Protein AF-A0A941E4P8-F1 (afdb_monomer)

InterPro domains:
  IPR005561 ANTAR domain [PF03861] (241-285)
  IPR005561 ANTAR domain [SM01012] (221-285)
  IPR029016 GAF-like domain superfamily [G3DSA:3.30.450.40] (84-218)
  IPR036388 Winged helix-like DNA-binding domain superfamily [G3DSA:1.10.10.10] (238-289)

Sequence (294 aa):
MPDDSSQALLRQALGRASLERARARRAAGIGERHERQADVGSAAQRTLHLRMAGTHRKVAARHDAAAAMHSAFAARLVAMLGDSAPLSPTALFMTAVAGVAKARGAALTLFGTAFEELLCAVSDERTKAVQDLEFVCGEGPTLTSAVEGRMVAATDAELDTDWPAFGSAATGLGVHRLVAVPVVLPGSASGTLTVLDPPVVGGATDLPGLRELADALFHLVLPDVRREMGDWSQLVDAGRRSLVNQATGVIAEQLGCGLEDASALLRARAYASGESLDELAGAVVGRRTRFERP

Foldseek 3Di:
DQDPVLVVLLVVLLVLLVVLQVQLVVLQVQLVVLCVQLVVDDPVSVVVSPVSSVVSNLRNLLSNLLSQLSVLLSVQSVVCSPPDDDDPSLLSSQLSLLVSLVFPWKKKWKAALVRHTLDIGINDVLRVVLVLQCLLLVHDQQSVCQVVVAKDKDALVRLCVVRVSRSVVNVVSVFGMKIWHKDDAPPRMIMIMITTGGDQDPNHRPPVSVNSNSPSVCVVCRVVCVVCVVPSVPSCVVVQVVLLQLLLVLQCVQEVHDSVVSSNVLSVVCSVVVHRSRVSSVCSNVVVDHDHDD

Radius of gyration: 21.43 Å; Cα contacts (8 Å, |Δi|>4): 465; chains: 1; bounding box: 50×50×68 Å

Solvent-accessible surface area (backbone atoms only — not comparable to full-atom values): 14874 Å² total; per-residue (Å²): 128,78,53,70,67,60,55,50,51,36,53,50,26,48,50,51,16,53,51,24,44,54,52,12,54,53,29,37,57,52,12,54,52,24,45,58,49,26,76,76,42,56,75,70,51,20,56,53,22,48,52,50,16,53,52,23,44,54,53,12,51,24,23,43,40,41,15,48,33,25,43,42,24,28,55,48,50,61,59,44,69,78,51,89,75,89,68,53,72,64,29,48,41,25,37,12,45,10,56,73,62,58,23,81,22,18,33,45,36,33,25,41,81,85,66,47,74,65,46,76,46,32,29,46,71,68,43,38,53,48,54,52,42,26,59,46,58,71,38,36,53,49,58,52,7,45,75,70,65,38,72,32,75,37,43,44,71,50,29,38,70,78,25,54,78,27,18,58,56,37,40,72,74,70,43,54,31,43,37,12,34,44,33,86,46,88,88,64,33,34,23,22,36,32,35,32,42,54,53,67,62,97,87,40,61,62,60,69,59,54,47,41,41,36,58,14,52,45,67,67,45,45,62,56,47,63,68,25,75,80,47,61,69,68,77,40,68,61,68,56,51,58,38,42,53,49,19,17,53,53,39,12,65,64,61,73,50,53,59,68,58,22,40,49,51,54,26,52,49,23,62,76,68,72,48,58,58,59,62,51,16,47,29,36,66,68,65,76,44,86,68,76,80,132

pLDDT: mean 85.73, std 13.86, range [35.78, 98.38]

Secondary structure (DSSP, 8-state):
---HHHHHHHHHHHHHHHHHHHHHHHHHHHHHHHHHHHHHS-HHHHHHHHHHHHHHHHHHHHHHHHHHHHHHHHHHHHHHTT------HHHHHHHHHHHHTT-SEEEEEEE-TT--EEEEEESSHHHHHHHHHHHHHT-SHHHHHHHHTS-EEEEHHHHHHHSHHHHHHHHHTT--EEEEEEEE-TTS-EEEEEEES--EETTEE-HHHHHHHHHHHHHHHHHHHHHHTT-TTTGGGSTTHHHHHHHHHHHHHHHT--HHHHHHHHHHHHHHHT--HHHHHHHHHTTSS-----

Mean predicted aligned error: 7.64 Å

Structure (mmCIF, N/CA/C/O backbone):
data_AF-A0A941E4P8-F1
#
_entry.id   AF-A0A941E4P8-F1
#
loop_
_atom_site.group_PDB
_atom_site.id
_atom_site.type_symbol
_atom_site.label_atom_id
_atom_site.label_alt_id
_atom_site.label_comp_id
_atom_site.label_asym_id
_atom_site.label_entity_id
_atom_site.label_seq_id
_atom_site.pdbx_PDB_ins_code
_atom_site.Cartn_x
_atom_site.Cartn_y
_atom_site.Cartn_z
_atom_site.occupancy
_atom_site.B_iso_or_equiv
_atom_site.auth_seq_id
_atom_site.auth_comp_id
_atom_site.auth_asym_id
_atom_site.auth_atom_id
_atom_site.pdbx_PDB_model_num
ATOM 1 N N . MET A 1 1 ? -12.673 31.274 -6.180 1.00 42.09 1 MET A N 1
ATOM 2 C CA . MET A 1 1 ? -11.355 31.270 -6.850 1.00 42.09 1 MET A CA 1
ATOM 3 C C . MET A 1 1 ? -10.565 30.107 -6.286 1.00 42.09 1 MET A C 1
ATOM 5 O O . MET A 1 1 ? -10.642 29.935 -5.076 1.00 42.09 1 MET A O 1
ATOM 9 N N . PRO A 1 2 ? -9.887 29.293 -7.109 1.00 52.72 2 PRO A N 1
ATOM 10 C CA . PRO A 1 2 ? -9.087 28.195 -6.586 1.00 52.72 2 PRO A CA 1
ATOM 11 C C . PRO A 1 2 ? -7.962 28.756 -5.712 1.00 52.72 2 PRO A C 1
ATOM 13 O O . PRO A 1 2 ? -7.235 29.645 -6.159 1.00 52.72 2 PRO A O 1
ATOM 16 N N . ASP A 1 3 ? -7.882 28.260 -4.477 1.00 72.62 3 ASP A N 1
ATOM 17 C CA . ASP A 1 3 ? -6.919 28.662 -3.449 1.00 72.62 3 ASP A CA 1
ATOM 18 C C . ASP A 1 3 ? -5.471 28.591 -3.978 1.00 72.62 3 ASP A C 1
ATOM 20 O O . ASP A 1 3 ? -5.100 27.640 -4.676 1.00 72.62 3 ASP A O 1
ATOM 24 N N . ASP A 1 4 ? -4.655 29.604 -3.675 1.00 75.12 4 ASP A N 1
ATOM 25 C CA . ASP A 1 4 ? -3.280 29.761 -4.182 1.00 75.12 4 ASP A CA 1
ATOM 26 C C . ASP A 1 4 ? -2.395 28.565 -3.768 1.00 75.12 4 ASP A C 1
ATOM 28 O O . ASP A 1 4 ? -1.563 28.076 -4.540 1.00 75.12 4 ASP A O 1
ATOM 32 N N . SER A 1 5 ? -2.683 27.985 -2.595 1.00 73.62 5 SER A N 1
ATOM 33 C CA . SER A 1 5 ? -2.078 26.738 -2.107 1.00 73.62 5 SER A CA 1
ATOM 34 C C . SER A 1 5 ? -2.370 25.541 -3.024 1.00 73.62 5 SER A C 1
ATOM 36 O O . SER A 1 5 ? -1.464 24.794 -3.410 1.00 73.62 5 SER A O 1
ATOM 38 N N . SER A 1 6 ? -3.620 25.391 -3.473 1.00 75.56 6 SER A N 1
ATOM 39 C CA . SER A 1 6 ? -4.025 24.288 -4.357 1.00 75.56 6 SER A CA 1
ATOM 40 C C . SER A 1 6 ? -3.392 24.407 -5.749 1.00 75.56 6 SER A C 1
ATOM 42 O O . SER A 1 6 ? -2.973 23.409 -6.343 1.00 75.56 6 SER A O 1
ATOM 44 N N . GLN A 1 7 ? -3.246 25.632 -6.265 1.00 83.00 7 GLN A N 1
ATOM 45 C CA . GLN A 1 7 ? -2.545 25.881 -7.530 1.00 83.00 7 GLN A CA 1
ATOM 46 C C . GLN A 1 7 ? -1.032 25.633 -7.424 1.00 83.00 7 GLN A C 1
ATOM 48 O O . GLN A 1 7 ? -0.412 25.138 -8.372 1.00 83.00 7 GLN A O 1
ATOM 53 N N . ALA A 1 8 ? -0.413 25.968 -6.288 1.00 82.25 8 ALA A N 1
ATOM 54 C CA . ALA A 1 8 ? 0.992 25.665 -6.023 1.00 82.25 8 ALA A CA 1
ATOM 55 C C . ALA A 1 8 ? 1.241 24.148 -5.969 1.00 82.25 8 ALA A C 1
ATOM 57 O O . ALA A 1 8 ? 2.150 23.653 -6.642 1.00 82.25 8 ALA A O 1
ATOM 58 N N . LEU A 1 9 ? 0.387 23.404 -5.259 1.00 81.62 9 LEU A N 1
ATOM 59 C CA . LEU A 1 9 ? 0.466 21.946 -5.156 1.00 81.62 9 LEU A CA 1
ATOM 60 C C . LEU A 1 9 ? 0.293 21.258 -6.520 1.00 81.62 9 LEU A C 1
ATOM 62 O O . LEU A 1 9 ? 1.058 20.354 -6.863 1.00 81.62 9 LEU A O 1
ATOM 66 N N . LEU A 1 10 ? -0.645 21.731 -7.350 1.00 86.50 10 LEU A N 1
ATOM 67 C CA . LEU A 1 10 ? -0.823 21.238 -8.719 1.00 86.50 10 LEU A CA 1
ATOM 68 C C . LEU A 1 10 ? 0.433 21.455 -9.578 1.00 86.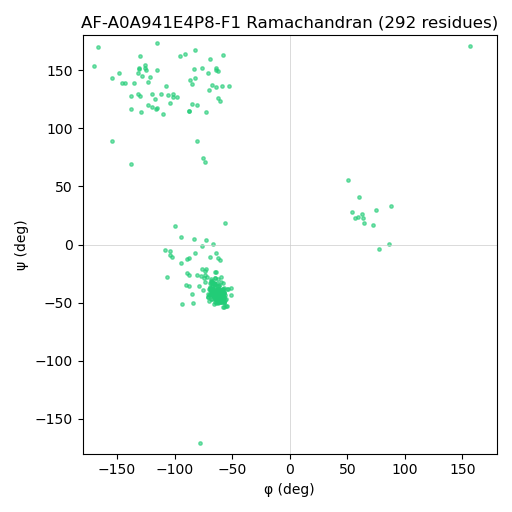50 10 LEU A C 1
ATOM 70 O O . LEU A 1 10 ? 0.902 20.526 -10.242 1.00 86.50 10 LEU A O 1
ATOM 74 N N . ARG A 1 11 ? 1.013 22.664 -9.550 1.00 89.06 11 ARG A N 1
ATOM 75 C CA . ARG A 1 11 ? 2.266 22.964 -10.266 1.00 89.06 11 ARG A CA 1
ATOM 76 C C . ARG A 1 11 ? 3.408 22.068 -9.794 1.00 89.06 11 ARG A C 1
ATOM 78 O O . ARG A 1 11 ? 4.159 21.554 -10.624 1.00 89.06 11 ARG A O 1
ATOM 85 N N . GLN A 1 12 ? 3.514 21.833 -8.486 1.00 85.69 12 GLN A N 1
ATOM 86 C CA . GLN A 1 12 ? 4.513 20.933 -7.916 1.00 85.69 12 GLN A CA 1
ATOM 87 C C . GLN A 1 12 ? 4.323 19.495 -8.419 1.00 85.69 12 GLN A C 1
ATOM 89 O O . GLN A 1 12 ? 5.290 18.880 -8.870 1.00 85.69 12 GLN A O 1
ATOM 94 N N . ALA A 1 13 ? 3.094 18.970 -8.401 1.00 85.31 13 ALA A N 1
ATOM 95 C CA . ALA A 1 13 ? 2.783 17.623 -8.879 1.00 85.31 13 ALA A CA 1
ATOM 96 C C . ALA A 1 13 ? 3.129 17.444 -10.370 1.00 85.31 13 ALA A C 1
ATOM 98 O O . ALA A 1 13 ? 3.808 16.484 -10.738 1.00 85.31 13 ALA A O 1
ATOM 99 N N . LEU A 1 14 ? 2.748 18.399 -11.226 1.00 91.06 14 LEU A N 1
ATOM 100 C CA . LEU A 1 14 ? 3.082 18.386 -12.658 1.00 91.06 14 LEU A CA 1
ATOM 101 C C . LEU A 1 14 ? 4.595 18.485 -12.912 1.00 91.06 14 LEU A C 1
ATOM 103 O O . LEU A 1 14 ? 5.131 17.800 -13.793 1.00 91.06 14 LEU A O 1
ATOM 107 N N . GLY A 1 15 ? 5.293 19.309 -12.126 1.00 88.31 15 GLY A N 1
ATOM 108 C CA . GLY A 1 15 ? 6.748 19.435 -12.167 1.00 88.31 15 GLY A CA 1
ATOM 109 C C . GLY A 1 15 ? 7.448 18.124 -11.809 1.00 88.31 15 GLY A C 1
ATOM 110 O O . GLY A 1 15 ? 8.291 17.653 -12.576 1.00 88.31 15 GLY A O 1
ATOM 111 N N . ARG A 1 16 ? 7.045 17.484 -10.699 1.00 89.88 16 ARG A N 1
ATOM 112 C CA . ARG A 1 16 ? 7.566 16.169 -10.288 1.00 89.88 16 ARG A CA 1
ATOM 113 C C . ARG A 1 16 ? 7.291 15.107 -11.354 1.00 89.88 16 ARG A C 1
ATOM 115 O O . ARG A 1 16 ? 8.217 14.417 -11.766 1.00 89.88 16 ARG A O 1
ATOM 122 N N . ALA A 1 17 ? 6.071 15.040 -11.892 1.00 91.44 17 ALA A N 1
ATOM 123 C CA . ALA A 1 17 ? 5.737 14.108 -12.971 1.00 91.44 17 ALA A CA 1
ATOM 124 C C . ALA A 1 17 ? 6.645 14.278 -14.202 1.00 91.44 17 ALA A C 1
ATOM 126 O O . ALA A 1 17 ? 7.116 13.302 -14.784 1.00 91.44 17 ALA A O 1
ATOM 127 N N . SER A 1 18 ? 6.906 15.521 -14.610 1.00 95.44 18 SER A N 1
ATOM 128 C CA . SER A 1 18 ? 7.753 15.823 -15.771 1.00 95.44 18 SER A CA 1
ATOM 129 C C . SER A 1 18 ? 9.220 15.460 -15.530 1.00 95.44 18 SER A C 1
ATOM 131 O O . SER A 1 18 ? 9.872 14.904 -16.420 1.00 95.44 18 SER A O 1
ATOM 133 N N . LEU A 1 19 ? 9.725 15.730 -14.323 1.00 93.25 19 LEU A N 1
ATOM 134 C CA . LEU A 1 19 ? 11.075 15.362 -13.903 1.00 93.25 19 LEU A CA 1
ATOM 135 C C . LEU A 1 19 ? 11.270 13.842 -13.911 1.00 93.25 19 LEU A C 1
ATOM 137 O O . LEU A 1 19 ? 12.242 13.353 -14.489 1.00 93.25 19 LEU A O 1
ATOM 141 N N . GLU A 1 20 ? 10.335 13.098 -13.326 1.00 93.38 20 GLU A N 1
ATOM 142 C CA . GLU A 1 20 ? 10.398 11.638 -13.261 1.00 93.38 20 GLU A CA 1
ATOM 143 C C . GLU A 1 20 ? 10.341 11.009 -14.663 1.00 93.38 20 GLU A C 1
ATOM 145 O O . GLU A 1 20 ? 11.192 10.186 -14.991 1.00 93.38 20 GLU A O 1
ATOM 150 N N . ARG A 1 21 ? 9.495 11.509 -15.579 1.00 96.69 21 ARG A N 1
ATOM 151 C CA . ARG A 1 21 ? 9.523 11.072 -16.995 1.00 96.69 21 ARG A CA 1
ATOM 152 C C . ARG A 1 21 ? 10.873 11.314 -17.668 1.00 96.69 21 ARG A C 1
ATOM 154 O O . ARG A 1 21 ? 11.326 10.519 -18.491 1.00 96.69 21 ARG A O 1
ATOM 161 N N . ALA A 1 22 ? 11.523 12.442 -17.378 1.00 97.31 22 ALA A N 1
ATOM 162 C CA . ALA A 1 22 ? 12.841 12.731 -17.934 1.00 97.31 22 ALA A CA 1
ATOM 163 C C . ALA A 1 22 ? 13.912 11.769 -17.389 1.00 97.31 22 ALA A C 1
ATOM 165 O O . ALA A 1 22 ? 14.776 11.325 -18.150 1.00 97.31 22 ALA A O 1
ATOM 166 N N . ARG A 1 23 ? 13.837 11.416 -16.099 1.00 95.69 23 ARG A N 1
ATOM 167 C CA . ARG A 1 23 ? 14.711 10.420 -15.461 1.00 95.69 23 ARG A CA 1
ATOM 168 C C . ARG A 1 23 ? 14.481 9.019 -16.029 1.00 95.69 23 ARG A C 1
ATOM 170 O O . ARG A 1 23 ? 15.460 8.364 -16.385 1.00 95.69 23 ARG A O 1
ATOM 177 N N . ALA A 1 24 ? 13.224 8.619 -16.221 1.00 95.94 24 ALA A N 1
ATOM 178 C CA . ALA A 1 24 ? 12.856 7.348 -16.837 1.00 95.94 24 ALA A CA 1
ATOM 179 C C . ALA A 1 24 ? 13.451 7.203 -18.242 1.00 95.94 24 ALA A C 1
ATOM 181 O O . ALA A 1 24 ? 14.220 6.278 -18.498 1.00 95.94 24 ALA A O 1
ATOM 182 N N . ARG A 1 25 ? 13.215 8.190 -19.121 1.00 98.12 25 ARG A N 1
ATOM 183 C CA . ARG A 1 25 ? 13.775 8.204 -20.487 1.00 98.12 25 ARG A CA 1
ATOM 184 C C . ARG A 1 25 ? 15.299 8.132 -20.502 1.00 98.12 25 ARG A C 1
ATOM 186 O O . ARG A 1 25 ? 15.879 7.430 -21.327 1.00 98.12 25 ARG A O 1
ATOM 193 N N . ARG A 1 26 ? 15.966 8.842 -19.586 1.00 97.81 26 ARG A N 1
ATOM 194 C CA . ARG A 1 26 ? 17.430 8.795 -19.466 1.00 97.81 26 ARG A CA 1
ATOM 195 C C . ARG A 1 26 ? 17.911 7.398 -19.073 1.00 97.81 26 ARG A C 1
ATOM 197 O O . ARG A 1 26 ? 18.856 6.905 -19.685 1.00 97.81 26 ARG A O 1
ATOM 204 N N . ALA A 1 27 ? 17.286 6.779 -18.072 1.00 96.69 27 ALA A N 1
ATOM 205 C CA . ALA A 1 27 ? 17.633 5.437 -17.614 1.00 96.69 27 ALA A CA 1
ATOM 206 C C . ALA A 1 27 ? 17.377 4.382 -18.699 1.00 96.69 27 ALA A C 1
ATOM 208 O O . ALA A 1 27 ? 18.276 3.592 -18.985 1.00 96.69 27 ALA A O 1
ATOM 209 N N . ALA A 1 28 ? 16.222 4.438 -19.369 1.00 97.06 28 ALA A N 1
ATOM 210 C CA . ALA A 1 28 ? 15.883 3.563 -20.489 1.00 97.06 28 ALA A CA 1
ATOM 211 C C . ALA A 1 28 ? 16.930 3.654 -21.608 1.00 97.06 28 ALA A C 1
ATOM 213 O O . ALA A 1 28 ? 17.496 2.639 -22.008 1.00 97.06 28 ALA A O 1
ATOM 214 N N . GLY A 1 29 ? 17.308 4.873 -22.009 1.00 97.94 29 GLY A N 1
ATOM 215 C CA . GLY A 1 29 ? 18.343 5.073 -23.022 1.00 97.94 29 GLY A CA 1
ATOM 216 C C . GLY A 1 29 ? 19.727 4.545 -22.618 1.00 97.94 29 GLY A C 1
ATOM 217 O O . GLY A 1 29 ? 20.504 4.157 -23.488 1.00 97.94 29 GLY A O 1
ATOM 218 N N . ILE A 1 30 ? 20.077 4.516 -21.322 1.00 97.56 30 ILE A N 1
ATOM 219 C CA . ILE A 1 30 ? 21.309 3.849 -20.855 1.00 97.56 30 ILE A CA 1
ATOM 220 C C . ILE A 1 30 ? 21.166 2.323 -20.966 1.00 97.56 30 ILE A C 1
ATOM 222 O O . ILE A 1 30 ? 22.094 1.663 -21.434 1.00 97.56 30 ILE A O 1
ATOM 226 N N . GLY A 1 31 ? 20.011 1.772 -20.580 1.00 96.62 31 GLY A N 1
ATOM 227 C CA . GLY A 1 31 ? 19.718 0.342 -20.696 1.00 96.62 31 GLY A CA 1
ATOM 228 C C . GLY A 1 31 ? 19.818 -0.161 -22.135 1.00 96.62 31 GLY A C 1
ATOM 229 O O . GLY A 1 31 ? 20.565 -1.100 -22.403 1.00 96.62 31 GLY A O 1
ATOM 230 N N . GLU A 1 32 ? 19.188 0.543 -23.075 1.00 97.25 32 GLU A N 1
ATOM 231 C CA . GLU A 1 32 ? 19.250 0.238 -24.510 1.00 97.25 32 GLU A CA 1
ATOM 232 C C . GLU A 1 32 ? 20.685 0.251 -25.056 1.00 97.25 32 GLU A C 1
ATOM 234 O O . GLU A 1 32 ? 21.054 -0.588 -25.876 1.00 97.25 32 GLU A O 1
ATOM 239 N N . ARG A 1 33 ? 21.533 1.184 -24.598 1.00 96.81 33 ARG A N 1
ATOM 240 C CA . ARG A 1 33 ? 22.951 1.204 -24.999 1.00 96.81 33 ARG A CA 1
ATOM 241 C C . ARG A 1 33 ? 23.695 -0.035 -24.515 1.00 96.81 33 ARG A C 1
ATOM 243 O O . ARG A 1 33 ? 24.520 -0.565 -25.254 1.00 96.81 33 ARG A O 1
ATOM 250 N N . HIS A 1 34 ? 23.412 -0.499 -23.301 1.00 97.31 34 HIS A N 1
ATOM 251 C CA . HIS A 1 34 ? 23.993 -1.741 -22.805 1.00 97.31 34 HIS A CA 1
ATOM 252 C C . HIS A 1 34 ? 23.483 -2.962 -23.573 1.00 97.31 34 HIS A C 1
ATOM 254 O O . HIS A 1 34 ? 24.286 -3.831 -23.883 1.00 97.31 34 HIS A O 1
ATOM 260 N N . GLU A 1 35 ? 22.211 -3.009 -23.961 1.00 95.31 35 GLU A N 1
ATOM 261 C CA . GLU A 1 35 ? 21.677 -4.091 -24.805 1.00 95.31 35 GLU A CA 1
ATOM 262 C C . GLU A 1 35 ? 22.405 -4.168 -26.146 1.00 95.31 35 GLU A C 1
ATOM 264 O O . GLU A 1 35 ? 22.951 -5.214 -26.483 1.00 95.31 35 GLU A O 1
ATOM 269 N N . ARG A 1 36 ? 22.554 -3.030 -26.836 1.00 95.50 36 ARG A N 1
ATOM 270 C CA . ARG A 1 36 ? 23.322 -2.963 -28.091 1.00 95.50 36 ARG A CA 1
ATOM 271 C C . ARG A 1 36 ? 24.774 -3.414 -27.912 1.00 95.50 36 ARG A C 1
ATOM 273 O O . ARG A 1 36 ? 25.323 -4.078 -28.783 1.00 95.50 36 ARG A O 1
ATOM 280 N N . GLN A 1 37 ? 25.405 -3.074 -26.786 1.00 93.56 37 GLN A N 1
ATOM 281 C CA . GLN A 1 37 ? 26.777 -3.496 -26.494 1.00 93.56 37 GLN A CA 1
ATOM 282 C C . GLN A 1 37 ? 26.872 -4.996 -26.155 1.00 93.56 37 GLN A C 1
ATOM 284 O O . GLN A 1 37 ? 27.904 -5.622 -26.402 1.00 93.56 37 GLN A O 1
ATOM 289 N N . ALA A 1 38 ? 25.806 -5.586 -25.608 1.00 93.12 38 ALA A N 1
ATOM 290 C CA . ALA A 1 38 ? 25.726 -7.016 -25.331 1.00 93.12 38 ALA A CA 1
ATOM 291 C C . ALA A 1 38 ? 25.668 -7.860 -26.616 1.00 93.12 38 ALA A C 1
ATOM 293 O O . ALA A 1 38 ? 26.165 -8.987 -26.614 1.00 93.12 38 ALA A O 1
ATOM 294 N N . ASP A 1 39 ? 25.113 -7.307 -27.697 1.00 92.62 39 ASP A N 1
ATOM 295 C CA . ASP A 1 39 ? 24.986 -7.985 -28.993 1.00 92.62 39 ASP A CA 1
ATOM 296 C C . ASP A 1 39 ? 26.319 -8.108 -29.748 1.00 92.62 39 ASP A C 1
ATOM 298 O O . ASP A 1 39 ? 26.497 -9.035 -30.535 1.00 92.62 39 ASP A O 1
ATOM 302 N N . VAL A 1 40 ? 27.272 -7.205 -29.489 1.00 92.62 40 VAL A N 1
ATOM 303 C CA . VAL A 1 40 ? 28.567 -7.134 -30.199 1.00 92.62 40 VAL A CA 1
ATOM 304 C C . VAL A 1 40 ? 29.773 -7.578 -29.357 1.00 92.62 40 VAL A C 1
ATOM 306 O O . VAL A 1 40 ? 30.895 -7.621 -29.858 1.00 92.62 40 VAL A O 1
ATOM 309 N N . GLY A 1 41 ? 29.573 -7.878 -28.069 1.00 84.81 41 GLY A N 1
ATOM 310 C CA . GLY A 1 41 ? 30.643 -8.211 -27.123 1.00 84.81 41 GLY A CA 1
ATOM 311 C C . GLY A 1 41 ? 30.977 -9.704 -27.021 1.00 84.81 41 GLY A C 1
ATOM 312 O O . GLY A 1 41 ? 30.190 -10.576 -27.383 1.00 84.81 41 GLY A O 1
ATOM 313 N N . SER A 1 42 ? 32.138 -10.014 -26.431 1.00 91.69 42 SER A N 1
ATOM 314 C CA . SER A 1 42 ? 32.461 -11.377 -25.973 1.00 91.69 42 SER A CA 1
ATOM 315 C C . SER A 1 42 ? 31.431 -11.901 -24.958 1.00 91.69 42 SER A C 1
ATOM 317 O O . SER A 1 42 ? 30.715 -11.125 -24.326 1.00 91.69 42 SER A O 1
ATOM 319 N N . ALA A 1 43 ? 31.386 -13.216 -24.718 1.00 90.81 43 ALA A N 1
ATOM 320 C CA . ALA A 1 43 ? 30.434 -13.832 -23.780 1.00 90.81 43 ALA A CA 1
ATOM 321 C C . ALA A 1 43 ? 30.468 -13.219 -22.358 1.00 90.81 43 ALA A C 1
ATOM 323 O O . ALA A 1 43 ? 29.420 -13.009 -21.735 1.00 90.81 43 ALA A O 1
ATOM 324 N N . ALA A 1 44 ? 31.659 -12.867 -21.859 1.00 89.75 44 ALA A N 1
ATOM 325 C CA . ALA A 1 44 ? 31.816 -12.198 -20.567 1.00 89.75 44 ALA A CA 1
ATOM 326 C C . ALA A 1 44 ? 31.255 -10.761 -20.587 1.00 89.75 44 ALA A C 1
ATOM 328 O O . ALA A 1 44 ? 30.522 -10.364 -19.679 1.00 89.75 44 ALA A O 1
ATOM 329 N N . GLN A 1 45 ? 31.533 -9.998 -21.651 1.00 92.06 45 GLN A N 1
ATOM 330 C CA . GLN A 1 45 ? 31.004 -8.639 -21.834 1.00 92.06 45 GLN A CA 1
ATOM 331 C C . GLN A 1 45 ? 29.483 -8.641 -22.017 1.00 92.06 45 GLN A C 1
ATOM 333 O O . GLN A 1 45 ? 28.799 -7.804 -21.433 1.00 92.06 45 GLN A O 1
ATOM 338 N N . ARG A 1 46 ? 28.939 -9.612 -22.760 1.00 94.88 46 ARG A N 1
ATOM 339 C CA . ARG A 1 46 ? 27.496 -9.804 -22.936 1.00 94.88 46 ARG A CA 1
ATOM 340 C C . ARG A 1 46 ? 26.795 -9.981 -21.595 1.00 94.88 46 ARG A C 1
ATOM 342 O O . ARG A 1 46 ? 25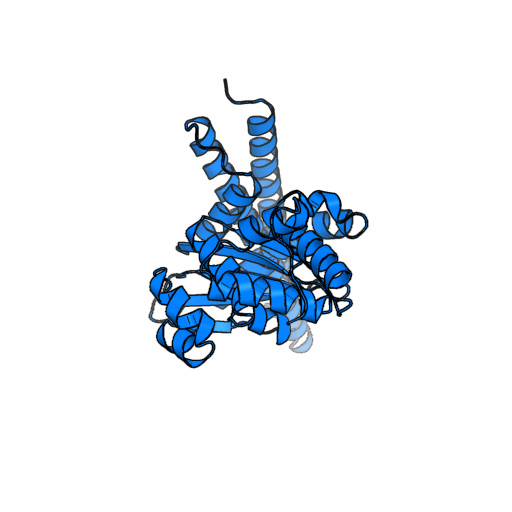.830 -9.278 -21.313 1.00 94.88 46 ARG A O 1
ATOM 349 N N . THR A 1 47 ? 27.313 -10.866 -20.744 1.00 95.19 47 THR A N 1
ATOM 350 C CA . THR A 1 47 ? 26.758 -11.102 -19.400 1.00 95.19 47 THR A CA 1
ATOM 351 C C . THR A 1 47 ? 26.745 -9.821 -18.559 1.00 95.19 47 THR A C 1
ATOM 353 O O . THR A 1 47 ? 25.721 -9.477 -17.964 1.00 95.19 47 THR A O 1
ATOM 356 N N . LEU A 1 48 ? 27.856 -9.074 -18.545 1.00 95.25 48 LEU A N 1
ATOM 357 C CA . LEU A 1 48 ? 27.947 -7.796 -17.835 1.00 95.25 48 LEU A CA 1
ATOM 358 C C . LEU A 1 48 ? 26.928 -6.776 -18.363 1.00 95.25 48 LEU A C 1
ATOM 360 O O . LEU A 1 48 ? 26.209 -6.155 -17.579 1.00 95.25 48 LEU A O 1
ATOM 364 N N . HIS A 1 49 ? 26.850 -6.605 -19.680 1.00 96.56 49 HIS A N 1
ATOM 365 C CA . HIS A 1 49 ? 25.971 -5.622 -20.297 1.00 96.56 49 HIS A CA 1
ATOM 366 C C . HIS A 1 49 ? 24.490 -5.953 -20.127 1.00 96.56 49 HIS A C 1
ATOM 368 O O . HIS A 1 49 ? 23.721 -5.052 -19.812 1.00 96.56 49 HIS A O 1
ATOM 374 N N . LEU A 1 50 ? 24.091 -7.224 -20.206 1.00 96.56 50 LEU A N 1
ATOM 375 C CA . LEU A 1 50 ? 22.715 -7.630 -19.898 1.00 96.56 50 LEU A CA 1
ATOM 376 C C . LEU A 1 50 ? 22.349 -7.345 -18.436 1.00 96.56 50 LEU A C 1
ATOM 378 O O . LEU A 1 50 ? 21.245 -6.876 -18.156 1.00 96.56 50 LEU A O 1
ATOM 382 N N . ARG A 1 51 ? 23.283 -7.548 -17.497 1.00 96.00 51 ARG A N 1
ATOM 383 C CA . ARG A 1 51 ? 23.072 -7.173 -16.091 1.00 96.00 51 ARG A CA 1
ATOM 384 C C . ARG A 1 51 ? 22.886 -5.662 -15.935 1.00 96.00 51 ARG A C 1
ATOM 386 O O . ARG A 1 51 ? 21.965 -5.236 -15.243 1.00 96.00 51 ARG A O 1
ATOM 393 N N . MET A 1 52 ? 23.740 -4.853 -16.565 1.00 96.81 52 MET A N 1
ATOM 394 C CA . MET A 1 52 ? 23.626 -3.389 -16.518 1.00 96.81 52 MET A CA 1
ATOM 395 C C . MET A 1 52 ? 22.328 -2.901 -17.169 1.00 96.81 52 MET A C 1
ATOM 397 O O . MET A 1 52 ? 21.631 -2.073 -16.586 1.00 96.81 52 MET A O 1
ATOM 401 N N . ALA A 1 53 ? 21.956 -3.463 -18.320 1.00 96.50 53 ALA A N 1
ATOM 402 C CA . ALA A 1 53 ? 20.688 -3.185 -18.984 1.00 96.50 53 ALA A CA 1
ATOM 403 C C . ALA A 1 53 ? 19.496 -3.476 -18.067 1.00 96.50 53 ALA A C 1
ATOM 405 O O . ALA A 1 53 ? 18.653 -2.606 -17.860 1.00 96.50 53 ALA A O 1
ATOM 406 N N . GLY A 1 54 ? 19.471 -4.654 -17.434 1.00 94.69 54 GLY A N 1
ATOM 407 C CA . GLY A 1 54 ? 18.436 -5.025 -16.470 1.00 94.69 54 GLY A CA 1
ATOM 408 C C . GLY A 1 54 ? 18.336 -4.051 -15.291 1.00 94.69 54 GLY A C 1
ATOM 409 O O . GLY A 1 54 ? 17.234 -3.655 -14.915 1.00 94.69 54 GLY A O 1
ATOM 410 N N . THR A 1 55 ? 19.469 -3.603 -14.739 1.00 94.62 55 THR A N 1
ATOM 411 C CA . THR A 1 55 ? 19.489 -2.572 -13.687 1.00 94.62 55 THR A CA 1
ATOM 412 C C . THR A 1 55 ? 18.881 -1.259 -14.180 1.00 94.62 55 THR A C 1
ATOM 414 O O . THR A 1 55 ? 18.024 -0.690 -13.508 1.00 94.62 55 THR A O 1
ATOM 417 N N . HIS A 1 56 ? 19.271 -0.789 -15.365 1.00 95.44 56 HIS A N 1
ATOM 418 C CA . HIS A 1 56 ? 18.757 0.462 -15.922 1.00 95.44 56 HIS A CA 1
ATOM 419 C C . HIS A 1 56 ? 17.275 0.392 -16.306 1.00 95.44 56 HIS A C 1
ATOM 421 O O . HIS A 1 56 ? 16.568 1.378 -16.104 1.00 95.44 56 HIS A O 1
ATOM 427 N N . ARG A 1 57 ? 16.776 -0.764 -16.763 1.00 94.12 57 ARG A N 1
ATOM 428 C CA . ARG A 1 57 ? 15.338 -0.992 -16.978 1.00 94.12 57 ARG A CA 1
ATOM 429 C C . ARG A 1 57 ? 14.546 -0.880 -15.679 1.00 94.12 57 ARG A C 1
ATOM 431 O O . ARG A 1 57 ? 13.540 -0.184 -15.653 1.00 94.12 57 ARG A O 1
ATOM 438 N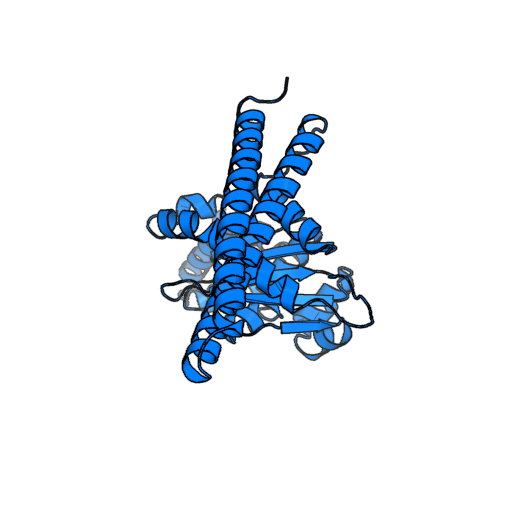 N . LYS A 1 58 ? 15.033 -1.480 -14.586 1.00 91.00 58 LYS A N 1
ATOM 439 C CA . LYS A 1 58 ? 14.402 -1.342 -13.259 1.00 91.00 58 LYS A CA 1
ATOM 440 C C . LYS A 1 58 ? 14.375 0.112 -12.789 1.00 91.00 58 LYS A C 1
ATOM 442 O O . LYS A 1 58 ? 13.367 0.570 -12.264 1.00 91.00 58 LYS A O 1
ATOM 447 N N . VAL A 1 59 ? 15.466 0.853 -12.997 1.00 91.75 59 VAL A N 1
ATOM 448 C CA . VAL A 1 59 ? 15.517 2.290 -12.676 1.00 91.75 59 VAL A CA 1
ATOM 449 C C . VAL A 1 59 ? 14.518 3.081 -13.528 1.00 91.75 59 VAL A C 1
ATOM 451 O O . VAL A 1 59 ? 13.826 3.944 -12.995 1.00 91.75 59 VAL A O 1
ATOM 454 N N . ALA A 1 60 ? 14.403 2.778 -14.823 1.00 94.44 60 ALA A N 1
ATOM 455 C CA . ALA A 1 60 ? 13.431 3.423 -15.703 1.00 94.44 60 ALA A CA 1
ATOM 456 C C . ALA A 1 60 ? 11.985 3.158 -15.256 1.00 94.44 60 ALA A C 1
ATOM 458 O O . ALA A 1 60 ? 11.248 4.116 -15.042 1.00 94.44 60 ALA A O 1
ATOM 459 N N . ALA A 1 61 ? 11.625 1.892 -15.012 1.00 91.88 61 ALA A N 1
ATOM 460 C CA . ALA A 1 61 ? 10.291 1.489 -14.563 1.00 91.88 61 ALA A CA 1
ATOM 461 C C . ALA A 1 61 ? 9.873 2.189 -13.259 1.00 91.88 61 ALA A C 1
ATOM 463 O O . ALA A 1 61 ? 8.760 2.701 -13.152 1.00 91.88 61 ALA A O 1
ATOM 464 N N . ARG A 1 62 ? 10.794 2.312 -12.293 1.00 90.88 62 ARG A N 1
ATOM 465 C CA . ARG A 1 62 ? 10.554 3.062 -11.048 1.00 90.88 62 ARG A CA 1
ATOM 466 C C . ARG A 1 62 ? 10.221 4.532 -11.308 1.00 90.88 62 ARG A C 1
ATOM 468 O O . ARG A 1 62 ? 9.267 5.057 -10.738 1.00 90.88 62 ARG A O 1
ATOM 475 N N . HIS A 1 63 ? 10.988 5.198 -12.170 1.00 92.69 63 HIS A N 1
ATOM 476 C CA . HIS A 1 63 ? 10.731 6.594 -12.531 1.00 92.69 63 HIS A CA 1
ATOM 477 C C . HIS A 1 63 ? 9.426 6.759 -13.328 1.00 92.69 63 HIS A C 1
ATOM 479 O O . HIS A 1 63 ? 8.706 7.736 -13.127 1.00 92.69 63 HIS A O 1
ATOM 485 N N . ASP A 1 64 ? 9.072 5.803 -14.188 1.00 94.94 64 ASP A N 1
ATOM 486 C CA . ASP A 1 64 ? 7.793 5.820 -14.905 1.00 94.94 64 ASP A CA 1
ATOM 487 C C . ASP A 1 64 ? 6.600 5.652 -13.953 1.00 94.94 64 ASP A C 1
ATOM 489 O O . ASP A 1 64 ? 5.633 6.413 -14.038 1.00 94.94 64 ASP A O 1
ATOM 493 N N . ALA A 1 65 ? 6.684 4.733 -12.986 1.00 93.31 65 ALA A N 1
ATOM 494 C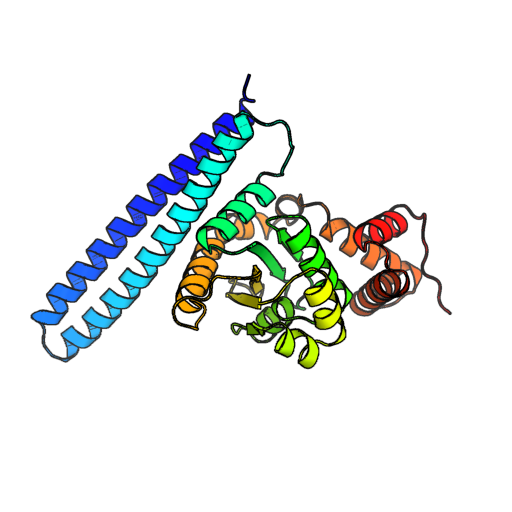 CA . ALA A 1 65 ? 5.667 4.573 -11.948 1.00 93.31 65 ALA A CA 1
ATOM 495 C C . ALA A 1 65 ? 5.530 5.842 -11.084 1.00 93.31 65 ALA A C 1
ATOM 497 O O . ALA A 1 65 ? 4.416 6.316 -10.841 1.00 93.31 65 ALA A O 1
ATOM 498 N N . ALA A 1 66 ? 6.648 6.462 -10.690 1.00 90.56 66 ALA A N 1
ATOM 499 C CA . ALA A 1 66 ? 6.654 7.737 -9.971 1.00 90.56 66 ALA A CA 1
ATOM 500 C C . ALA A 1 66 ? 5.994 8.873 -10.773 1.00 90.56 66 ALA A C 1
ATOM 502 O O . ALA A 1 66 ? 5.164 9.628 -10.255 1.00 90.56 66 ALA A O 1
ATOM 503 N N . ALA A 1 67 ? 6.306 8.965 -12.067 1.00 93.44 67 ALA A N 1
ATOM 504 C CA . ALA A 1 67 ? 5.671 9.914 -12.970 1.00 93.44 67 ALA A CA 1
ATOM 505 C C . ALA A 1 67 ? 4.161 9.677 -13.112 1.00 93.44 67 ALA A C 1
ATOM 507 O O . ALA A 1 67 ? 3.392 10.646 -13.164 1.00 93.44 67 ALA A O 1
ATOM 508 N N . ALA A 1 68 ? 3.733 8.414 -13.179 1.00 95.25 68 ALA A N 1
ATOM 509 C CA . ALA A 1 68 ? 2.328 8.035 -13.263 1.00 95.25 68 ALA A CA 1
ATOM 510 C C . ALA A 1 68 ? 1.560 8.463 -12.006 1.00 95.25 68 ALA A C 1
ATOM 512 O O . ALA A 1 68 ? 0.527 9.120 -12.135 1.00 95.25 68 ALA A O 1
ATOM 513 N N . MET A 1 69 ? 2.099 8.199 -10.809 1.00 92.75 69 MET A N 1
ATOM 514 C CA . MET A 1 69 ? 1.491 8.616 -9.537 1.00 92.75 69 MET A CA 1
ATOM 515 C C . MET A 1 69 ? 1.330 10.137 -9.452 1.00 92.75 69 MET A C 1
ATOM 517 O O . MET A 1 69 ? 0.230 10.628 -9.203 1.00 92.75 69 MET A O 1
ATOM 521 N N . HIS A 1 70 ? 2.381 10.909 -9.751 1.00 90.56 70 HIS A N 1
ATOM 522 C CA . HIS A 1 70 ? 2.293 12.373 -9.736 1.00 90.56 70 HIS A CA 1
ATOM 523 C C . HIS A 1 70 ? 1.338 12.940 -10.792 1.00 90.56 70 HIS A C 1
ATOM 525 O O . HIS A 1 70 ? 0.657 13.931 -10.536 1.00 90.56 70 HIS A O 1
ATOM 531 N N . SER A 1 71 ? 1.247 12.307 -11.962 1.00 93.38 71 SER A N 1
ATOM 532 C CA . SER A 1 71 ? 0.297 12.722 -13.001 1.00 93.38 71 SER A CA 1
ATOM 533 C C . SER A 1 71 ? -1.144 12.427 -12.601 1.00 93.38 71 SER A C 1
ATOM 535 O O . SER A 1 71 ? -2.014 13.276 -12.775 1.00 93.38 71 SER A O 1
ATOM 537 N N . ALA A 1 72 ? -1.395 11.246 -12.035 1.00 92.81 72 ALA A N 1
ATOM 538 C CA . ALA A 1 72 ? -2.705 10.854 -11.531 1.00 92.81 72 ALA A CA 1
ATOM 539 C C . ALA A 1 72 ? -3.139 11.716 -10.334 1.00 92.81 72 ALA A C 1
ATOM 541 O O . ALA A 1 72 ? -4.326 12.017 -10.198 1.00 92.81 72 ALA A O 1
ATOM 542 N N . PHE A 1 73 ? -2.188 12.148 -9.502 1.00 90.00 73 PHE A N 1
ATOM 543 C CA . PHE A 1 73 ? -2.422 13.098 -8.418 1.00 90.00 73 PHE A CA 1
ATOM 544 C C . PHE A 1 73 ? -2.752 14.495 -8.951 1.00 90.00 73 PHE A C 1
ATOM 546 O O . PHE A 1 73 ? -3.756 15.074 -8.553 1.00 90.00 73 PHE A O 1
ATOM 553 N N . ALA A 1 74 ? -1.986 15.005 -9.921 1.00 89.19 74 ALA A N 1
ATOM 554 C CA . ALA A 1 74 ? -2.276 16.281 -10.574 1.00 89.19 74 ALA A CA 1
ATOM 555 C C . ALA A 1 74 ? -3.665 16.293 -11.239 1.00 89.19 74 ALA A C 1
ATOM 557 O O . ALA A 1 74 ? -4.412 17.254 -11.084 1.00 89.19 74 ALA A O 1
ATOM 558 N N . ALA A 1 75 ? -4.041 15.213 -11.932 1.00 91.31 75 ALA A N 1
ATOM 559 C CA . ALA A 1 75 ? -5.366 15.082 -12.539 1.00 91.31 75 ALA A CA 1
ATOM 560 C C . ALA A 1 75 ? -6.493 15.127 -11.491 1.00 91.31 75 ALA A C 1
ATOM 562 O O . ALA A 1 75 ? -7.518 15.767 -11.715 1.00 91.31 75 ALA A O 1
ATOM 563 N N . ARG A 1 76 ? -6.284 14.497 -10.328 1.00 87.00 76 ARG A N 1
ATOM 564 C CA . ARG A 1 76 ? -7.227 14.556 -9.201 1.00 87.00 76 ARG A CA 1
ATOM 565 C C . ARG A 1 76 ? -7.309 15.946 -8.589 1.00 87.00 76 ARG A C 1
ATOM 567 O O . ARG A 1 76 ? -8.413 16.414 -8.356 1.00 87.00 76 ARG A O 1
ATOM 574 N N . LEU A 1 77 ? -6.179 16.627 -8.395 1.00 84.81 77 LEU A N 1
ATOM 575 C CA . LEU A 1 77 ? -6.177 18.018 -7.935 1.00 84.81 77 LEU A CA 1
ATOM 576 C C . LEU A 1 77 ? -7.017 18.894 -8.866 1.00 84.81 77 LEU A C 1
ATOM 578 O O . LEU A 1 77 ? -7.876 19.615 -8.383 1.00 84.81 77 LEU A O 1
ATOM 582 N N . VAL A 1 78 ? -6.849 18.773 -10.189 1.00 87.50 78 VAL A N 1
ATOM 583 C CA . VAL A 1 78 ? -7.665 19.513 -11.170 1.00 87.50 78 VAL A CA 1
ATOM 584 C C . VAL A 1 78 ? -9.157 19.210 -11.023 1.00 87.50 78 VAL A C 1
ATOM 586 O O . VAL A 1 78 ? -9.956 20.141 -11.048 1.00 87.50 78 VAL A O 1
ATOM 589 N N . ALA A 1 79 ? -9.536 17.941 -10.846 1.00 84.62 79 ALA A N 1
ATOM 590 C CA . ALA A 1 79 ? -10.934 17.561 -10.640 1.00 84.62 79 ALA A CA 1
ATOM 591 C C . ALA A 1 79 ? -11.517 18.168 -9.348 1.00 84.62 79 ALA A C 1
ATOM 593 O O . ALA A 1 79 ? -12.645 18.652 -9.352 1.00 84.62 79 ALA A O 1
ATOM 594 N N . MET A 1 80 ? -10.723 18.214 -8.274 1.00 77.19 80 MET A N 1
ATOM 595 C CA . MET A 1 80 ? -11.120 18.783 -6.982 1.00 77.19 80 MET A CA 1
ATOM 596 C C . MET A 1 80 ? -11.193 20.311 -6.980 1.00 77.19 80 MET A C 1
ATOM 598 O O . MET A 1 80 ? -11.936 20.874 -6.189 1.00 77.19 80 MET A O 1
ATOM 602 N N . LEU A 1 81 ? -10.499 21.016 -7.882 1.00 72.12 81 LEU A N 1
ATOM 603 C CA . LEU A 1 81 ? -10.656 22.475 -8.011 1.00 72.12 81 LEU A CA 1
ATOM 604 C C . LEU A 1 81 ? -12.091 22.887 -8.411 1.00 72.12 81 LEU A C 1
ATOM 606 O O . LEU A 1 81 ? -12.411 24.076 -8.348 1.00 72.12 81 LEU A O 1
ATOM 610 N N . GLY A 1 82 ? -12.939 21.932 -8.820 1.00 64.25 82 GLY A N 1
ATOM 611 C CA . GLY A 1 82 ? -14.362 22.124 -9.103 1.00 64.25 82 GLY A CA 1
ATOM 612 C C . GLY A 1 82 ? -15.331 21.594 -8.037 1.00 64.25 82 GLY A C 1
ATOM 613 O O . GLY A 1 82 ? -16.527 21.831 -8.188 1.00 64.25 82 GLY A O 1
ATOM 614 N N . ASP A 1 83 ? -14.860 20.905 -6.989 1.00 59.66 83 ASP A N 1
ATOM 615 C CA . ASP A 1 83 ? -15.710 20.215 -6.006 1.00 59.66 83 ASP A CA 1
ATOM 616 C C . ASP A 1 83 ? -15.303 20.546 -4.555 1.00 59.66 83 ASP A C 1
ATOM 618 O O . ASP A 1 83 ? -14.140 20.807 -4.263 1.00 59.66 83 ASP A O 1
ATOM 622 N N . SER A 1 84 ? -16.261 20.585 -3.625 1.00 54.34 84 SER A N 1
ATOM 623 C CA . SER A 1 84 ? -16.066 21.178 -2.281 1.00 54.34 84 SER A CA 1
ATOM 624 C C . SER A 1 84 ? -15.666 20.190 -1.179 1.00 54.34 84 SER A C 1
ATOM 626 O O . SER A 1 84 ? -15.631 20.574 -0.010 1.00 54.34 84 SER A O 1
ATOM 628 N N . ALA A 1 85 ? -15.384 18.923 -1.495 1.00 55.94 85 ALA A N 1
ATOM 629 C CA . ALA A 1 85 ? -15.031 17.944 -0.466 1.00 55.94 85 ALA A CA 1
ATOM 630 C C . ALA A 1 85 ? -13.546 18.069 -0.052 1.00 55.94 85 ALA A C 1
ATOM 632 O O . ALA A 1 85 ? -12.659 17.886 -0.886 1.00 55.94 85 ALA A O 1
ATOM 633 N N . PRO A 1 86 ? -13.224 18.344 1.224 1.00 56.69 86 PRO A N 1
ATOM 634 C CA . PRO A 1 86 ? -11.843 18.477 1.667 1.00 56.69 86 PRO A CA 1
ATOM 635 C C . PRO A 1 86 ? -11.228 17.090 1.897 1.00 56.69 86 PRO A C 1
ATOM 637 O O . PRO A 1 86 ? -11.276 16.550 2.999 1.00 56.69 86 PRO A O 1
ATOM 640 N N . LEU A 1 87 ? -10.633 16.498 0.863 1.00 62.94 87 LEU A N 1
ATOM 641 C CA . LEU A 1 87 ? -9.690 15.395 1.055 1.00 62.94 87 LEU A CA 1
ATOM 642 C C . LEU A 1 87 ? -8.298 15.969 1.328 1.00 62.94 87 LEU A C 1
ATOM 644 O O . LEU A 1 87 ? -7.869 16.917 0.667 1.00 62.94 87 LEU A O 1
ATOM 648 N N . SER A 1 88 ? -7.573 15.385 2.286 1.00 75.25 88 SER A N 1
ATOM 649 C CA . SER A 1 88 ? -6.187 15.784 2.532 1.00 75.25 88 SER A CA 1
ATOM 650 C C . SER A 1 88 ? -5.323 15.503 1.289 1.00 75.25 88 SER A C 1
ATOM 652 O O . SER A 1 88 ? -5.584 14.536 0.562 1.00 75.25 88 SER A O 1
ATOM 654 N N . PRO A 1 89 ? -4.267 16.297 1.029 1.00 77.25 89 PRO A N 1
ATOM 655 C CA . PRO A 1 89 ? -3.328 16.027 -0.062 1.00 77.25 89 PRO A CA 1
ATOM 656 C C . PRO A 1 89 ? -2.783 14.593 -0.054 1.00 77.25 89 PRO A C 1
ATOM 658 O O . PRO A 1 89 ? -2.644 13.980 -1.111 1.00 77.25 89 PRO A O 1
ATOM 661 N N . THR A 1 90 ? -2.538 14.038 1.137 1.00 80.31 90 THR A N 1
ATOM 662 C CA . THR A 1 90 ? -2.098 12.652 1.334 1.00 80.31 90 THR A CA 1
ATOM 663 C C . THR A 1 90 ? -3.149 11.647 0.870 1.00 80.31 90 THR A C 1
ATOM 665 O O . THR A 1 90 ? -2.814 10.737 0.113 1.00 80.31 90 THR A O 1
ATOM 668 N N . ALA A 1 91 ? -4.416 11.826 1.258 1.00 82.00 91 ALA A N 1
ATOM 669 C CA . ALA A 1 91 ? -5.500 10.949 0.822 1.00 82.00 91 ALA A CA 1
ATOM 670 C C . ALA A 1 91 ? -5.658 10.991 -0.703 1.00 82.00 91 ALA A C 1
ATOM 672 O O . ALA A 1 91 ? -5.649 9.948 -1.349 1.00 82.00 91 ALA A O 1
ATOM 673 N N . LEU A 1 92 ? -5.670 12.191 -1.298 1.00 84.31 92 LEU A N 1
ATOM 674 C CA . LEU A 1 92 ? -5.732 12.371 -2.754 1.00 84.31 92 LEU A CA 1
ATOM 675 C C . LEU A 1 92 ? -4.559 11.712 -3.489 1.00 84.31 92 LEU A C 1
ATOM 677 O O . LEU A 1 92 ? -4.741 11.141 -4.571 1.00 84.31 92 LEU A O 1
ATOM 681 N N . PHE A 1 93 ? -3.353 11.789 -2.922 1.00 88.56 93 PHE A N 1
ATOM 682 C CA . PHE A 1 93 ? -2.186 11.112 -3.473 1.00 88.56 93 PHE A CA 1
ATOM 683 C C . PHE A 1 93 ? -2.341 9.591 -3.391 1.00 88.56 93 PHE A C 1
ATOM 685 O O . PHE A 1 93 ? -2.136 8.912 -4.393 1.00 88.56 93 PHE A O 1
ATOM 692 N N . MET A 1 94 ? -2.801 9.043 -2.265 1.00 91.00 94 MET A N 1
ATOM 693 C CA . MET A 1 94 ? -3.068 7.606 -2.146 1.00 91.00 94 MET A CA 1
ATOM 694 C C . MET A 1 94 ? -4.213 7.138 -3.053 1.00 91.00 94 MET A C 1
ATOM 696 O O . MET A 1 94 ? -4.125 6.059 -3.638 1.00 91.00 94 MET A O 1
ATOM 700 N N . THR A 1 95 ? -5.237 7.961 -3.298 1.00 91.62 95 THR A N 1
ATOM 701 C CA . THR A 1 95 ? -6.236 7.683 -4.340 1.00 91.62 95 THR A CA 1
ATOM 702 C C . THR A 1 95 ? -5.584 7.628 -5.727 1.00 91.62 95 THR A C 1
ATOM 704 O O . THR A 1 95 ? -5.985 6.825 -6.573 1.00 91.62 95 THR A O 1
ATOM 707 N N . ALA A 1 96 ? -4.572 8.461 -5.996 1.00 91.56 96 ALA A N 1
ATOM 708 C CA . ALA A 1 96 ? -3.798 8.389 -7.232 1.00 91.56 96 ALA A CA 1
ATOM 709 C C . ALA A 1 96 ? -2.987 7.089 -7.330 1.00 91.56 96 ALA A C 1
ATOM 711 O O . ALA A 1 96 ? -3.005 6.463 -8.390 1.00 91.56 96 ALA A O 1
ATOM 712 N N . VAL A 1 97 ? -2.355 6.652 -6.234 1.00 93.75 97 VAL A N 1
ATOM 713 C CA . VAL A 1 97 ? -1.662 5.353 -6.138 1.00 93.75 97 VAL A CA 1
ATOM 714 C C . VAL A 1 97 ? -2.624 4.204 -6.449 1.00 93.75 97 VAL A C 1
ATOM 716 O O . VAL A 1 97 ? -2.332 3.399 -7.333 1.00 93.75 97 VAL A O 1
ATOM 719 N N . ALA A 1 98 ? -3.802 4.173 -5.815 1.00 96.00 98 ALA A N 1
ATOM 720 C CA . ALA A 1 98 ? -4.842 3.178 -6.093 1.00 96.00 98 ALA A CA 1
ATOM 721 C C . ALA A 1 98 ? -5.257 3.186 -7.576 1.00 96.00 98 ALA A C 1
ATOM 723 O O . ALA A 1 98 ? -5.371 2.134 -8.202 1.00 96.00 98 ALA A O 1
ATOM 724 N N . GLY A 1 99 ? -5.395 4.376 -8.173 1.00 95.75 99 GLY A N 1
ATOM 725 C CA . GLY A 1 99 ? -5.697 4.533 -9.597 1.00 95.75 99 GLY A CA 1
ATOM 726 C C . GLY A 1 99 ? -4.614 3.979 -10.528 1.00 95.75 99 GLY A C 1
ATOM 727 O O . GLY A 1 99 ? -4.944 3.335 -11.522 1.00 95.75 99 GLY A O 1
ATOM 728 N N . VAL A 1 100 ? -3.331 4.186 -10.211 1.00 95.44 100 VAL A N 1
ATOM 729 C CA . VAL A 1 100 ? -2.204 3.614 -10.975 1.00 95.44 100 VAL A CA 1
ATOM 730 C C . VAL A 1 100 ? -2.166 2.091 -10.832 1.00 95.44 100 VAL A C 1
ATOM 732 O O . VAL A 1 100 ? -1.983 1.395 -11.829 1.00 95.44 100 VAL A O 1
ATOM 735 N N . ALA A 1 101 ? -2.427 1.572 -9.629 1.00 95.75 101 ALA A N 1
ATOM 736 C CA . ALA A 1 101 ? -2.582 0.140 -9.367 1.00 95.75 101 ALA A CA 1
ATOM 737 C C . ALA A 1 101 ? -3.859 -0.465 -9.986 1.00 95.75 101 ALA A C 1
ATOM 739 O O . ALA A 1 101 ? -4.017 -1.685 -9.990 1.00 95.75 101 ALA A O 1
ATOM 740 N N . LYS A 1 102 ? -4.780 0.377 -10.487 1.00 95.62 102 LYS A N 1
ATOM 741 C CA . LYS A 1 102 ? -6.138 0.008 -10.930 1.00 95.62 102 LYS A CA 1
ATOM 742 C C . LYS A 1 102 ? -6.931 -0.745 -9.853 1.00 95.62 102 LYS A C 1
ATOM 744 O O . LYS A 1 102 ? -7.787 -1.566 -10.169 1.00 95.62 102 LYS A O 1
ATOM 749 N N . ALA A 1 103 ? -6.613 -0.476 -8.595 1.00 97.06 103 ALA A N 1
ATOM 750 C CA . ALA A 1 103 ? -7.178 -1.127 -7.430 1.00 97.06 103 ALA A CA 1
ATOM 751 C C . ALA A 1 103 ? -8.339 -0.309 -6.862 1.00 97.06 103 ALA A C 1
ATOM 753 O O . ALA A 1 103 ? -8.477 0.886 -7.141 1.00 97.06 103 ALA A O 1
ATOM 754 N N . ARG A 1 104 ? -9.168 -0.944 -6.032 1.00 96.56 104 ARG A N 1
ATOM 755 C CA . ARG A 1 104 ? -10.274 -0.262 -5.347 1.00 96.56 104 ARG A CA 1
ATOM 756 C C . ARG A 1 104 ? -9.835 0.478 -4.082 1.00 96.56 104 ARG A C 1
ATOM 758 O O . ARG A 1 104 ? -10.663 1.159 -3.491 1.00 96.56 104 ARG A O 1
ATOM 765 N N . GLY A 1 105 ? -8.587 0.311 -3.654 1.00 96.50 105 GLY A N 1
ATOM 766 C CA . GLY A 1 105 ? -8.018 0.988 -2.495 1.00 96.50 105 GLY A CA 1
ATOM 767 C C . GLY A 1 105 ? -6.507 0.789 -2.403 1.00 96.50 105 GLY A C 1
ATOM 768 O O . GLY A 1 105 ? -5.983 -0.204 -2.914 1.00 96.50 105 GLY A O 1
ATOM 769 N N . ALA A 1 106 ? -5.805 1.732 -1.780 1.00 96.56 106 ALA A N 1
ATOM 770 C CA . ALA A 1 106 ? -4.380 1.621 -1.488 1.00 96.56 106 ALA A CA 1
ATOM 771 C C . ALA A 1 106 ? -4.017 2.307 -0.166 1.00 96.56 106 ALA A C 1
ATOM 773 O O . ALA A 1 106 ? -4.478 3.417 0.111 1.00 96.56 106 ALA A O 1
ATOM 774 N N . ALA A 1 107 ? -3.151 1.665 0.613 1.00 94.56 107 ALA A N 1
ATOM 775 C CA . ALA A 1 107 ? -2.580 2.200 1.839 1.00 94.56 107 ALA A CA 1
ATOM 776 C C . ALA A 1 107 ? -1.053 2.093 1.827 1.00 94.56 107 ALA A C 1
ATOM 778 O O . ALA A 1 107 ? -0.504 1.130 1.301 1.00 94.56 107 ALA A O 1
ATOM 779 N N . LEU A 1 108 ? -0.371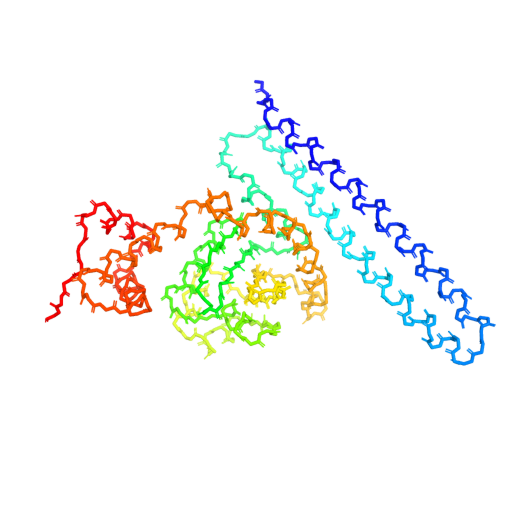 3.072 2.409 1.00 91.88 108 LEU A N 1
ATOM 780 C CA . LEU A 1 108 ? 1.045 2.991 2.740 1.00 91.88 108 LEU A CA 1
ATOM 781 C C . LEU A 1 108 ? 1.178 3.070 4.253 1.00 91.88 108 LEU A C 1
ATOM 783 O O . LEU A 1 108 ? 0.867 4.106 4.844 1.00 91.88 108 LEU A O 1
ATOM 787 N N . THR A 1 109 ? 1.693 1.997 4.836 1.00 89.62 109 THR A N 1
ATOM 788 C CA . THR A 1 109 ? 1.908 1.883 6.275 1.00 89.62 109 THR A CA 1
ATOM 789 C C . THR A 1 109 ? 3.404 1.852 6.552 1.00 89.62 109 THR A C 1
ATOM 791 O O . THR A 1 109 ? 4.132 1.105 5.900 1.00 89.62 109 THR A O 1
ATOM 794 N N . LEU A 1 110 ? 3.882 2.694 7.469 1.00 85.50 110 LEU A N 1
ATOM 795 C CA . LEU A 1 110 ? 5.270 2.713 7.930 1.00 85.50 110 LEU A CA 1
ATOM 796 C C . LEU A 1 110 ? 5.336 2.156 9.346 1.00 85.50 110 LEU A C 1
ATOM 798 O O . LEU A 1 110 ? 4.536 2.527 10.202 1.00 85.50 110 LEU A O 1
ATOM 802 N N . PHE A 1 111 ? 6.330 1.315 9.582 1.00 83.25 111 PHE A N 1
ATOM 803 C CA . PHE A 1 111 ? 6.557 0.611 10.827 1.00 83.25 111 PHE A C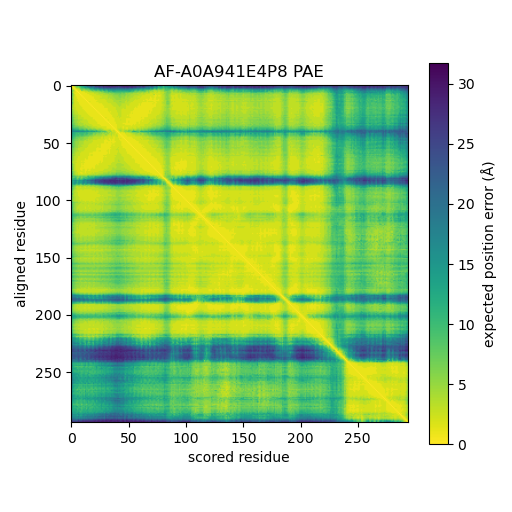A 1
ATOM 804 C C . PHE A 1 111 ? 7.928 0.953 11.406 1.00 83.25 111 PHE A C 1
ATOM 806 O O . PHE A 1 111 ? 8.914 1.123 10.675 1.00 83.25 111 PHE A O 1
ATOM 813 N N . GLY A 1 112 ? 7.982 1.026 12.732 1.00 78.12 112 GLY A N 1
ATOM 814 C CA . GLY A 1 112 ? 9.225 1.124 13.479 1.00 78.12 112 GLY A CA 1
ATOM 815 C C . GLY A 1 112 ? 9.932 -0.221 13.603 1.00 78.12 112 GLY A C 1
ATOM 816 O O . GLY A 1 112 ? 9.589 -1.205 12.942 1.00 78.12 112 GLY A O 1
ATOM 817 N N . THR A 1 113 ? 10.970 -0.263 14.435 1.00 77.25 113 THR A N 1
ATOM 818 C CA . THR A 1 113 ? 11.820 -1.455 14.570 1.00 77.25 113 THR A CA 1
ATOM 819 C C . THR A 1 113 ? 11.143 -2.608 15.305 1.00 77.25 113 THR A C 1
ATOM 821 O O . THR A 1 113 ? 11.581 -3.744 15.156 1.00 77.25 113 THR A O 1
ATOM 824 N N . ALA A 1 114 ? 10.108 -2.327 16.102 1.00 76.94 114 ALA A N 1
ATOM 825 C CA . ALA A 1 114 ? 9.303 -3.330 16.794 1.00 76.94 114 ALA A CA 1
ATOM 826 C C . ALA A 1 114 ? 7.986 -3.619 16.048 1.00 76.94 114 ALA A C 1
ATOM 828 O O . ALA A 1 114 ? 7.072 -4.212 16.613 1.00 76.94 114 ALA A O 1
ATOM 829 N N . PHE A 1 115 ? 7.888 -3.215 14.774 1.00 78.50 115 PHE A N 1
ATOM 830 C CA . PHE A 1 115 ? 6.677 -3.307 13.954 1.00 78.50 115 PHE A CA 1
ATOM 831 C C . PHE A 1 115 ? 5.475 -2.541 14.520 1.00 78.50 115 PHE A C 1
ATOM 833 O O . PHE A 1 115 ? 4.326 -2.810 14.175 1.00 78.50 115 PHE A O 1
ATOM 840 N N . GLU A 1 116 ? 5.738 -1.533 15.348 1.00 77.81 116 GLU A N 1
ATOM 841 C CA . GLU A 1 116 ? 4.746 -0.551 15.742 1.00 77.81 116 GLU A CA 1
ATOM 842 C C . GLU A 1 116 ? 4.404 0.351 14.551 1.00 77.81 116 GLU A C 1
ATOM 844 O O . GLU A 1 116 ? 5.286 0.830 13.834 1.00 77.81 116 GLU A O 1
ATOM 849 N N . GLU A 1 117 ? 3.113 0.574 14.315 1.00 80.94 117 GLU A N 1
ATOM 850 C CA . GLU A 1 117 ? 2.653 1.412 13.212 1.00 80.94 117 GLU A CA 1
ATOM 851 C C . GLU A 1 117 ? 2.932 2.895 13.506 1.00 80.94 117 GLU A C 1
ATOM 853 O O . GLU A 1 117 ? 2.348 3.492 14.412 1.00 80.94 117 GLU A O 1
ATOM 858 N N . LEU A 1 118 ? 3.819 3.506 12.720 1.00 76.00 118 LEU A N 1
ATOM 859 C CA . LEU A 1 118 ? 4.223 4.908 12.858 1.00 76.00 118 LEU A CA 1
ATOM 860 C C . LEU A 1 118 ? 3.342 5.844 12.031 1.00 76.00 118 LEU A C 1
ATOM 862 O O . LEU A 1 118 ? 3.077 6.978 12.431 1.00 76.00 118 LEU A O 1
ATOM 866 N N . LEU A 1 119 ? 2.902 5.377 10.865 1.00 78.69 119 LEU A N 1
ATOM 867 C CA . LEU A 1 119 ? 2.099 6.149 9.927 1.00 78.69 119 LEU A CA 1
ATOM 868 C C . LEU A 1 119 ? 1.266 5.219 9.055 1.00 78.69 119 LEU A C 1
ATOM 870 O O . LEU A 1 119 ? 1.762 4.187 8.616 1.00 78.69 119 LEU A O 1
ATOM 874 N N . CYS A 1 120 ? 0.047 5.643 8.731 1.00 85.25 120 CYS A N 1
ATOM 875 C CA . CYS A 1 120 ? -0.776 5.012 7.709 1.00 85.25 120 CYS A CA 1
ATOM 876 C C . CYS A 1 120 ? -1.473 6.075 6.858 1.00 85.25 120 CYS A C 1
ATOM 878 O O . CYS A 1 120 ? -2.263 6.885 7.348 1.00 85.25 120 CYS A O 1
ATOM 880 N N . ALA A 1 121 ? -1.137 6.086 5.570 1.00 85.44 121 ALA A N 1
ATOM 881 C CA . ALA A 1 121 ? -1.749 6.926 4.551 1.00 85.44 121 ALA A CA 1
ATOM 882 C C . ALA A 1 121 ? -2.666 6.064 3.681 1.00 85.44 121 ALA A C 1
ATOM 884 O O . ALA A 1 121 ? -2.224 5.049 3.157 1.00 85.44 121 ALA A O 1
ATOM 885 N N . VAL A 1 122 ? -3.918 6.475 3.484 1.00 89.88 122 VAL A N 1
ATOM 886 C CA . VAL A 1 122 ? -4.966 5.654 2.846 1.00 89.88 122 VAL A CA 1
ATOM 887 C C . VAL A 1 122 ? -5.692 6.417 1.744 1.00 89.88 122 VAL A C 1
ATOM 889 O O . VAL A 1 122 ? -5.795 7.641 1.795 1.00 89.88 122 VAL A O 1
ATOM 892 N N . SER A 1 123 ? -6.189 5.698 0.737 1.00 91.44 123 SER A N 1
ATOM 893 C CA . SER A 1 123 ? -6.874 6.280 -0.426 1.00 91.44 123 SER A CA 1
ATOM 894 C C . SER A 1 123 ? -8.313 6.723 -0.173 1.00 91.44 123 SER A C 1
ATOM 896 O O . SER A 1 123 ? -8.801 7.585 -0.904 1.00 91.44 123 SER A O 1
ATOM 898 N N . ASP A 1 124 ? -8.994 6.091 0.785 1.00 89.44 124 ASP A N 1
ATOM 899 C CA . ASP A 1 124 ? -10.425 6.237 1.067 1.00 89.44 124 ASP A CA 1
ATOM 900 C C . ASP A 1 124 ? -10.799 5.613 2.427 1.00 89.44 124 ASP A C 1
ATOM 902 O O . ASP A 1 124 ? -10.007 4.893 3.040 1.00 89.44 124 ASP A O 1
ATOM 906 N N . GLU A 1 125 ? -12.031 5.867 2.880 1.00 89.00 125 GLU A N 1
ATOM 907 C CA . GLU A 1 125 ? -12.563 5.394 4.169 1.00 89.00 125 GLU A CA 1
ATOM 908 C C . GLU A 1 125 ? -12.704 3.867 4.265 1.00 89.00 125 GLU A C 1
ATOM 910 O O . GLU A 1 125 ? -12.582 3.298 5.347 1.00 89.00 125 GLU A O 1
ATOM 915 N N . ARG A 1 126 ? -12.923 3.164 3.147 1.00 93.94 126 ARG A N 1
ATOM 916 C CA . ARG A 1 126 ? -13.001 1.695 3.164 1.00 93.94 126 ARG A CA 1
ATOM 917 C C . ARG A 1 126 ? -11.624 1.102 3.430 1.00 93.94 126 ARG A C 1
ATOM 919 O O . ARG A 1 126 ? -11.463 0.252 4.297 1.00 93.94 126 ARG A O 1
ATOM 926 N N . THR A 1 127 ? -10.626 1.582 2.698 1.00 94.50 127 THR A N 1
ATOM 927 C CA . THR A 1 127 ? -9.225 1.201 2.876 1.00 94.50 127 THR A CA 1
ATOM 928 C C . THR A 1 127 ? -8.755 1.532 4.277 1.00 94.50 127 THR A C 1
ATOM 930 O O . THR A 1 127 ? -8.062 0.740 4.910 1.00 94.50 127 THR A O 1
ATOM 933 N N . LYS A 1 128 ? -9.199 2.678 4.785 1.00 90.69 128 LYS A N 1
ATOM 934 C CA . LYS A 1 128 ? -8.978 3.064 6.160 1.00 90.69 128 LYS A CA 1
ATOM 935 C C . LYS A 1 128 ? -9.539 2.056 7.162 1.00 90.69 128 LYS A C 1
ATOM 937 O O . LYS A 1 128 ? -8.788 1.596 8.014 1.00 90.69 128 LYS A O 1
ATOM 942 N N . ALA A 1 129 ? -10.818 1.705 7.050 1.00 91.00 129 ALA A N 1
ATOM 943 C CA . ALA A 1 129 ? -11.452 0.750 7.953 1.00 91.00 129 ALA A CA 1
ATOM 944 C C . ALA A 1 129 ? -10.725 -0.606 7.954 1.00 91.00 129 ALA A C 1
ATOM 946 O O . ALA A 1 129 ? -10.550 -1.207 9.008 1.00 91.00 129 ALA A O 1
ATOM 947 N N . VAL A 1 130 ? -10.233 -1.050 6.792 1.00 95.12 130 VAL A N 1
ATOM 948 C CA . VAL A 1 130 ? -9.436 -2.281 6.667 1.00 95.12 130 VAL A CA 1
ATOM 949 C C . VAL A 1 130 ? -8.094 -2.168 7.401 1.00 95.12 130 VAL A C 1
ATOM 951 O O . VAL A 1 130 ? -7.714 -3.093 8.109 1.00 95.12 130 VAL A O 1
ATOM 954 N N . GLN A 1 131 ? -7.375 -1.048 7.276 1.00 92.94 131 GLN A N 1
ATOM 955 C CA . GLN A 1 131 ? -6.107 -0.847 7.997 1.00 92.94 131 GLN A CA 1
ATOM 956 C C . GLN A 1 131 ? -6.308 -0.684 9.511 1.00 92.94 131 GLN A C 1
ATOM 958 O O . GLN A 1 131 ? -5.517 -1.195 10.302 1.00 92.94 131 GLN A O 1
ATOM 963 N N . ASP A 1 132 ? -7.381 -0.009 9.930 1.00 89.38 132 ASP A N 1
ATOM 964 C CA . ASP A 1 132 ? -7.732 0.111 11.347 1.00 89.38 132 ASP A CA 1
ATOM 965 C C . ASP A 1 132 ? -8.065 -1.268 11.938 1.00 89.38 132 ASP A C 1
ATOM 967 O O . ASP A 1 132 ? -7.602 -1.590 13.032 1.00 89.38 132 ASP A O 1
ATOM 971 N N . LEU A 1 133 ? -8.805 -2.097 11.196 1.00 91.12 133 LEU A N 1
ATOM 972 C CA . LEU A 1 133 ? -9.130 -3.468 11.581 1.00 91.12 133 LEU A CA 1
ATOM 973 C C . LEU A 1 133 ? -7.870 -4.320 11.755 1.00 91.12 133 LEU A C 1
ATOM 975 O O . LEU A 1 133 ? -7.707 -4.946 12.794 1.00 91.12 133 LEU A O 1
ATOM 979 N N . GLU A 1 134 ? -6.961 -4.307 10.781 1.00 92.44 134 GLU A N 1
ATOM 980 C CA . GLU A 1 134 ? -5.700 -5.050 10.857 1.00 92.44 134 GLU A CA 1
ATOM 981 C C . GLU A 1 134 ? -4.863 -4.642 12.079 1.00 92.44 134 GLU A C 1
ATOM 983 O O . GLU A 1 134 ? -4.372 -5.488 12.829 1.00 92.44 134 GLU A O 1
ATOM 988 N N . PHE A 1 135 ? -4.774 -3.336 12.345 1.00 88.19 135 PHE A N 1
ATOM 989 C CA . PHE A 1 135 ? -4.097 -2.833 13.534 1.00 88.19 135 PHE A CA 1
ATOM 990 C C . PHE A 1 135 ? -4.755 -3.340 14.823 1.00 88.19 135 PHE A C 1
ATOM 992 O O . PHE A 1 135 ? -4.061 -3.822 15.722 1.00 88.19 135 PHE A O 1
ATOM 999 N N . VAL A 1 136 ? -6.086 -3.232 14.922 1.00 87.12 136 VAL A N 1
ATOM 1000 C CA . VAL A 1 136 ? -6.865 -3.629 16.105 1.00 87.12 136 VAL A CA 1
ATOM 1001 C C . VAL A 1 136 ? -6.772 -5.134 16.353 1.00 87.12 136 VAL A C 1
ATOM 1003 O O . VAL A 1 136 ? -6.499 -5.536 17.482 1.00 87.12 136 VAL A O 1
ATOM 1006 N N . CYS A 1 137 ? -6.937 -5.957 15.317 1.00 88.62 137 CYS A N 1
ATOM 1007 C CA . CYS A 1 137 ? -6.805 -7.410 15.406 1.00 88.62 137 CYS A CA 1
ATOM 1008 C C . CYS A 1 137 ? -5.371 -7.834 15.750 1.00 88.62 137 CYS A C 1
ATOM 1010 O O . CYS A 1 137 ? -5.173 -8.859 16.396 1.00 88.62 137 CYS A O 1
ATOM 1012 N N . GLY A 1 138 ? -4.370 -7.033 15.365 1.00 87.81 138 GLY A N 1
ATOM 1013 C CA . GLY A 1 138 ? -2.962 -7.379 15.557 1.00 87.81 138 GLY A CA 1
ATOM 1014 C C . GLY A 1 138 ? -2.481 -8.487 14.629 1.00 87.81 138 GLY A C 1
ATOM 1015 O O . GLY A 1 138 ? -1.436 -9.079 14.879 1.00 87.81 138 GLY A O 1
ATOM 1016 N N . GLU A 1 139 ? -3.241 -8.757 13.576 1.00 90.75 139 GLU A N 1
ATOM 1017 C CA . GLU A 1 139 ? -2.951 -9.746 12.557 1.00 90.75 139 GLU A CA 1
ATOM 1018 C C . GLU A 1 139 ? -3.519 -9.260 11.221 1.00 90.75 139 GLU A C 1
ATOM 1020 O O . GLU A 1 139 ? -4.535 -8.562 11.182 1.00 90.75 139 GLU A O 1
ATOM 1025 N N . GLY A 1 140 ? -2.850 -9.616 10.131 1.00 95.88 140 GLY A N 1
ATOM 1026 C CA . GLY A 1 140 ? -3.288 -9.317 8.777 1.00 95.88 140 GLY A CA 1
ATOM 1027 C C . GLY A 1 140 ? -2.126 -9.316 7.782 1.00 95.88 140 GLY A C 1
ATOM 1028 O O . GLY A 1 140 ? -0.953 -9.394 8.174 1.00 95.88 140 GLY A O 1
ATOM 1029 N N . PRO A 1 141 ? -2.421 -9.232 6.476 1.00 97.00 141 PRO A N 1
ATOM 1030 C CA . PRO A 1 141 ? -1.397 -9.363 5.446 1.00 97.00 141 PRO A CA 1
ATOM 1031 C C . PRO A 1 141 ? -0.377 -8.216 5.422 1.00 97.00 141 PRO A C 1
ATOM 1033 O O . PRO A 1 141 ? 0.779 -8.447 5.068 1.00 97.00 141 PRO A O 1
ATOM 1036 N N . THR A 1 142 ? -0.777 -6.987 5.765 1.00 95.81 142 THR A N 1
ATOM 1037 C CA . THR A 1 142 ? 0.099 -5.801 5.824 1.00 95.81 142 THR A CA 1
ATOM 1038 C C . THR A 1 142 ? 1.179 -5.982 6.887 1.00 95.81 142 THR A C 1
ATOM 1040 O O . THR A 1 142 ? 2.364 -5.770 6.605 1.00 95.81 142 THR A O 1
ATOM 1043 N N . LEU A 1 143 ? 0.777 -6.410 8.087 1.00 93.06 143 LEU A N 1
ATOM 1044 C CA . LEU A 1 143 ? 1.658 -6.697 9.211 1.00 93.06 143 LEU A CA 1
ATOM 1045 C C . LEU A 1 143 ? 2.524 -7.924 8.920 1.00 93.06 143 LEU A C 1
ATOM 1047 O O . LEU A 1 143 ? 3.740 -7.850 9.079 1.00 93.06 143 LEU A O 1
ATOM 1051 N N . THR A 1 144 ? 1.946 -9.021 8.417 1.00 95.75 144 THR A N 1
ATOM 1052 C CA . THR A 1 144 ? 2.717 -10.213 8.020 1.00 95.75 144 THR A CA 1
ATOM 1053 C C . THR A 1 144 ? 3.771 -9.868 6.965 1.00 95.75 144 THR A C 1
ATOM 1055 O O . THR A 1 144 ? 4.928 -10.258 7.100 1.00 95.75 144 THR A O 1
ATOM 1058 N N . SER A 1 145 ? 3.415 -9.071 5.953 1.00 95.56 145 SER A N 1
ATOM 1059 C CA . SER A 1 145 ? 4.354 -8.583 4.936 1.00 95.56 145 SER A CA 1
ATOM 1060 C C . SER A 1 145 ? 5.492 -7.760 5.544 1.00 95.56 145 SER A C 1
ATOM 1062 O O . SER A 1 145 ? 6.644 -7.915 5.134 1.00 95.56 145 SER A O 1
ATOM 1064 N N . ALA A 1 146 ? 5.189 -6.885 6.509 1.00 91.50 146 ALA A N 1
ATOM 1065 C CA . ALA A 1 146 ? 6.196 -6.078 7.193 1.00 91.50 146 ALA A CA 1
ATOM 1066 C C . ALA A 1 146 ? 7.160 -6.955 8.006 1.00 91.50 146 ALA A C 1
ATOM 1068 O O . ALA A 1 146 ? 8.374 -6.848 7.835 1.00 91.50 146 ALA A O 1
ATOM 1069 N N . VAL A 1 147 ? 6.616 -7.862 8.825 1.00 90.19 147 VAL A N 1
ATOM 1070 C CA . VAL A 1 147 ? 7.376 -8.757 9.711 1.00 90.19 147 VAL A CA 1
ATOM 1071 C C . VAL A 1 147 ? 8.270 -9.710 8.923 1.00 90.19 147 VAL A C 1
ATOM 1073 O O . VAL A 1 147 ? 9.445 -9.881 9.242 1.00 90.19 147 VAL A O 1
ATOM 1076 N N . GLU A 1 148 ? 7.733 -10.329 7.876 1.00 92.38 148 GLU A N 1
ATOM 1077 C CA . GLU A 1 148 ? 8.451 -11.350 7.114 1.00 92.38 148 GLU A CA 1
ATOM 1078 C C . GLU A 1 148 ? 9.308 -10.768 5.981 1.00 92.38 148 GLU A C 1
ATOM 1080 O O . GLU A 1 148 ? 10.106 -11.482 5.370 1.00 92.38 148 GLU A O 1
ATOM 1085 N N . GLY A 1 149 ? 9.135 -9.483 5.655 1.00 91.06 149 GLY A N 1
ATOM 1086 C CA . GLY A 1 149 ? 9.865 -8.815 4.579 1.00 91.06 149 GLY A CA 1
ATOM 1087 C C . GLY A 1 149 ? 9.585 -9.395 3.188 1.00 91.06 149 GLY A C 1
ATOM 1088 O O . GLY A 1 149 ? 10.402 -9.238 2.275 1.00 91.06 149 GLY A O 1
ATOM 1089 N N . ARG A 1 150 ? 8.443 -10.070 3.002 1.00 93.69 150 ARG A N 1
ATOM 1090 C CA . ARG A 1 150 ? 8.021 -10.660 1.723 1.00 93.69 150 ARG A CA 1
ATOM 1091 C C . ARG A 1 150 ? 6.633 -10.186 1.323 1.00 93.69 150 ARG A C 1
ATOM 1093 O O . ARG A 1 150 ? 5.814 -9.835 2.157 1.00 93.69 150 ARG A O 1
ATOM 1100 N N . MET A 1 151 ? 6.376 -10.211 0.019 1.00 95.94 151 MET A N 1
ATOM 1101 C CA . MET A 1 151 ? 5.046 -9.930 -0.511 1.00 95.94 151 MET A CA 1
ATOM 1102 C C . MET A 1 151 ? 4.051 -10.995 -0.041 1.00 95.94 151 MET A C 1
ATOM 1104 O O . MET A 1 151 ? 4.344 -12.192 -0.113 1.00 95.94 151 MET A O 1
ATOM 1108 N N . VAL A 1 152 ? 2.876 -10.541 0.383 1.00 97.56 152 VAL A N 1
ATOM 1109 C CA . VAL A 1 152 ? 1.738 -11.372 0.777 1.00 97.56 152 VAL A CA 1
ATOM 1110 C C . VAL A 1 152 ? 0.564 -11.027 -0.134 1.00 97.56 152 VAL A C 1
ATOM 1112 O O . VAL A 1 152 ? 0.244 -9.858 -0.327 1.00 97.56 152 VAL A O 1
ATOM 1115 N N . ALA A 1 153 ? -0.061 -12.035 -0.733 1.00 97.31 153 ALA A N 1
ATOM 1116 C CA . ALA A 1 153 ? -1.260 -11.880 -1.545 1.00 97.31 153 ALA A CA 1
ATOM 1117 C C . ALA A 1 153 ? -2.286 -12.900 -1.064 1.00 97.31 153 ALA A C 1
ATOM 1119 O O . ALA A 1 153 ? -1.952 -14.078 -0.986 1.00 97.31 153 ALA A O 1
ATOM 1120 N N . ALA A 1 154 ? -3.493 -12.438 -0.754 1.00 96.81 154 ALA A N 1
ATOM 1121 C CA . ALA A 1 154 ? -4.558 -13.262 -0.204 1.00 96.81 154 ALA A CA 1
ATOM 1122 C C . ALA A 1 154 ? -5.894 -12.968 -0.900 1.00 96.81 154 ALA A C 1
ATOM 1124 O O . ALA A 1 154 ? -6.218 -11.817 -1.214 1.00 96.81 154 ALA A O 1
ATOM 1125 N N . THR A 1 155 ? -6.646 -14.026 -1.171 1.00 96.12 155 THR A N 1
ATOM 1126 C CA . THR A 1 155 ? -8.073 -14.036 -1.524 1.00 96.12 155 THR A CA 1
ATOM 1127 C C . THR A 1 155 ? -8.941 -13.964 -0.269 1.00 96.12 155 THR A C 1
ATOM 1129 O O . THR A 1 155 ? -8.436 -14.168 0.825 1.00 96.12 155 THR A O 1
ATOM 1132 N N . ASP A 1 156 ? -10.240 -13.703 -0.405 1.00 92.62 156 ASP A N 1
ATOM 1133 C CA . ASP A 1 156 ? -11.200 -13.734 0.709 1.00 92.62 156 ASP A CA 1
ATOM 1134 C C . ASP A 1 156 ? -11.137 -15.034 1.528 1.00 92.62 156 ASP A C 1
ATOM 1136 O O . ASP A 1 156 ? -11.085 -14.979 2.752 1.00 92.62 156 ASP A O 1
ATOM 1140 N N . ALA A 1 157 ? -11.039 -16.188 0.867 1.00 93.94 157 ALA A N 1
ATOM 1141 C CA . ALA A 1 157 ? -10.875 -17.471 1.546 1.00 93.94 157 ALA A CA 1
ATOM 1142 C C . ALA A 1 157 ? -9.566 -17.557 2.354 1.00 93.94 157 ALA A C 1
ATOM 1144 O O . ALA A 1 157 ? -9.585 -18.016 3.491 1.00 93.94 157 ALA A O 1
ATOM 1145 N N . GLU A 1 158 ? -8.443 -17.106 1.785 1.00 96.81 158 GLU A N 1
ATOM 1146 C CA . GLU A 1 158 ? -7.140 -17.087 2.475 1.00 96.81 158 GLU A CA 1
ATOM 1147 C C . GLU A 1 158 ? -7.121 -16.056 3.611 1.00 96.81 158 GLU A C 1
ATOM 1149 O O . GLU A 1 158 ? -6.504 -16.285 4.647 1.00 96.81 158 GLU A O 1
ATOM 1154 N N . LEU A 1 159 ? -7.833 -14.936 3.452 1.00 95.75 159 LEU A N 1
ATOM 1155 C CA . LEU A 1 159 ? -7.996 -13.944 4.510 1.00 95.75 159 LEU A CA 1
ATOM 1156 C C . LEU A 1 159 ? -8.680 -14.556 5.738 1.00 95.75 159 LEU A C 1
ATOM 1158 O O . LEU A 1 159 ? -8.191 -14.373 6.851 1.00 95.75 159 LEU A O 1
ATOM 1162 N N . ASP A 1 160 ? -9.770 -15.300 5.536 1.00 93.00 160 ASP A N 1
ATOM 1163 C CA . ASP A 1 160 ? -10.521 -15.951 6.614 1.00 93.00 160 ASP A CA 1
ATOM 1164 C C . ASP A 1 160 ? -9.736 -17.086 7.297 1.00 93.00 160 ASP A C 1
ATOM 1166 O O . ASP A 1 160 ? -9.930 -17.328 8.491 1.00 93.00 160 ASP A O 1
ATOM 1170 N N . THR A 1 161 ? -8.864 -17.798 6.570 1.00 95.25 161 THR A N 1
ATOM 1171 C CA . THR A 1 161 ? -8.085 -18.913 7.136 1.00 95.25 161 THR A CA 1
ATOM 1172 C C . THR A 1 161 ? -6.811 -18.469 7.836 1.00 95.25 161 THR A C 1
ATOM 1174 O O . THR A 1 161 ? -6.498 -18.996 8.904 1.00 95.25 161 THR A O 1
ATOM 1177 N N . ASP A 1 162 ? -6.072 -17.533 7.241 1.00 95.81 162 ASP A N 1
ATOM 1178 C CA . ASP A 1 162 ? -4.717 -17.189 7.682 1.00 95.81 162 ASP A CA 1
ATOM 1179 C C . ASP A 1 162 ? -4.724 -16.081 8.744 1.00 95.81 162 ASP A C 1
ATOM 1181 O O . ASP A 1 162 ? -3.808 -16.014 9.565 1.00 95.81 162 ASP A O 1
ATOM 1185 N N . TRP A 1 163 ? -5.777 -15.252 8.769 1.00 97.19 163 TRP A N 1
ATOM 1186 C CA . TRP A 1 163 ? -5.980 -14.201 9.771 1.00 97.19 163 TRP A CA 1
ATOM 1187 C C . TRP A 1 163 ? -7.444 -14.155 10.241 1.00 97.19 163 TRP A C 1
ATOM 1189 O O . TRP A 1 163 ? -8.155 -13.210 9.909 1.00 97.19 163 TRP A O 1
ATOM 1199 N N . PRO A 1 164 ? -7.951 -15.150 10.990 1.00 92.56 164 PRO A N 1
ATOM 1200 C CA . PRO A 1 164 ? -9.386 -15.301 11.257 1.00 92.56 164 PRO A CA 1
ATOM 1201 C C . PRO A 1 164 ? -10.081 -14.104 11.931 1.00 92.56 164 PRO A C 1
ATOM 1203 O O . PRO A 1 164 ? -11.256 -13.849 11.660 1.00 92.56 164 PRO A O 1
ATOM 1206 N N . ALA A 1 165 ? -9.390 -13.359 12.802 1.00 89.38 165 ALA A N 1
ATOM 1207 C CA . ALA A 1 165 ? -9.944 -12.173 13.458 1.00 89.38 165 ALA A CA 1
ATOM 1208 C C . ALA A 1 165 ? -10.050 -10.981 12.494 1.00 89.38 165 ALA A C 1
ATOM 1210 O O . ALA A 1 165 ? -10.978 -10.178 12.614 1.00 89.38 165 ALA A O 1
ATOM 1211 N N . PHE A 1 166 ? -9.124 -10.882 11.538 1.00 94.75 166 PHE A N 1
ATOM 1212 C CA . PHE A 1 166 ? -9.116 -9.856 10.495 1.00 94.75 166 PHE A CA 1
ATOM 1213 C C . PHE A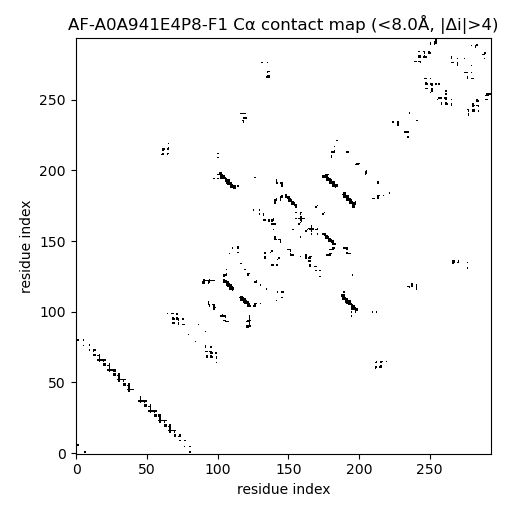 1 166 ? -9.999 -10.234 9.297 1.00 94.75 166 PHE A C 1
ATOM 1215 O O . PHE A 1 166 ? -10.840 -9.444 8.874 1.00 94.75 166 PHE A O 1
ATOM 1222 N N . GLY A 1 167 ? -9.825 -11.436 8.754 1.00 94.44 167 GLY A N 1
ATOM 1223 C CA . GLY A 1 167 ? -10.392 -11.905 7.495 1.00 94.44 167 GLY A CA 1
ATOM 1224 C C . GLY A 1 167 ? -11.901 -11.775 7.447 1.00 94.44 167 GLY A C 1
ATOM 1225 O O . GLY A 1 167 ? -12.416 -11.078 6.574 1.00 94.44 167 GLY A O 1
ATOM 1226 N N . SER A 1 168 ? -12.597 -12.310 8.455 1.00 89.81 168 SER A N 1
ATOM 1227 C CA . SER A 1 168 ? -14.064 -12.297 8.482 1.00 89.81 168 SER A CA 1
ATOM 1228 C C . SER A 1 168 ? -14.638 -10.875 8.504 1.00 89.81 168 SER A C 1
ATOM 1230 O O . SER A 1 168 ? -15.664 -10.589 7.884 1.00 89.81 168 SER A O 1
ATOM 1232 N N . ALA A 1 169 ? -13.964 -9.946 9.185 1.00 91.50 169 ALA A N 1
ATOM 1233 C CA . ALA A 1 169 ? -14.376 -8.549 9.213 1.00 91.50 169 ALA A CA 1
ATOM 1234 C C . ALA A 1 169 ? -13.967 -7.802 7.926 1.00 91.50 169 ALA A C 1
ATOM 1236 O O . ALA A 1 169 ? -14.737 -6.982 7.422 1.00 91.50 169 ALA A O 1
ATOM 1237 N N . ALA A 1 170 ? -12.811 -8.118 7.334 1.00 94.44 170 ALA A N 1
ATOM 1238 C CA . ALA A 1 170 ? -12.355 -7.538 6.072 1.00 94.44 170 ALA A CA 1
ATOM 1239 C C . ALA A 1 170 ? -13.241 -7.957 4.884 1.00 94.44 170 ALA A C 1
ATOM 1241 O O . ALA A 1 170 ? -13.592 -7.117 4.048 1.00 94.44 170 ALA A O 1
ATOM 1242 N N . THR A 1 171 ? -13.669 -9.220 4.830 1.00 92.81 171 THR A N 1
ATOM 1243 C CA . THR A 1 171 ? -14.628 -9.716 3.830 1.00 92.81 171 THR A CA 1
ATOM 1244 C C . THR A 1 171 ? -15.999 -9.057 4.006 1.00 92.81 171 THR A C 1
ATOM 1246 O O . THR A 1 171 ? -16.616 -8.653 3.018 1.00 92.81 171 THR A O 1
ATOM 1249 N N . GLY A 1 172 ? -16.428 -8.808 5.250 1.00 91.81 172 GLY A N 1
ATOM 1250 C CA . GLY A 1 172 ? -17.611 -7.997 5.572 1.00 91.81 172 GLY A CA 1
ATOM 1251 C C . GLY A 1 172 ? -17.546 -6.546 5.065 1.00 91.81 172 GLY A C 1
ATOM 1252 O O . GLY A 1 172 ? -18.575 -5.965 4.720 1.00 91.81 172 GLY A O 1
ATOM 1253 N N . LEU A 1 173 ? -16.342 -5.977 4.932 1.00 93.44 173 LEU A N 1
ATOM 1254 C CA . LEU A 1 173 ? -16.090 -4.668 4.304 1.00 93.44 173 LEU A CA 1
ATOM 1255 C C . LEU A 1 173 ? -15.998 -4.739 2.763 1.00 93.44 173 LEU A C 1
ATOM 1257 O O . LEU A 1 173 ? -15.722 -3.733 2.098 1.00 93.44 173 LEU A O 1
ATOM 1261 N N . GLY A 1 174 ? -16.238 -5.915 2.176 1.00 94.56 174 GLY A N 1
ATOM 1262 C CA . GLY A 1 174 ? -16.214 -6.150 0.734 1.00 94.56 174 GLY A CA 1
ATOM 1263 C C . GLY A 1 174 ? -14.805 -6.206 0.142 1.00 94.56 174 GLY A C 1
ATOM 1264 O O . GLY A 1 174 ? -14.623 -5.789 -1.006 1.00 94.56 174 GLY A O 1
ATOM 1265 N N . VAL A 1 175 ? -13.810 -6.642 0.922 1.00 95.75 175 VAL A N 1
ATOM 1266 C CA . VAL A 1 175 ? -12.469 -6.978 0.421 1.00 95.75 175 VAL A CA 1
ATOM 1267 C C . VAL A 1 175 ? -12.481 -8.419 -0.077 1.00 95.75 175 VAL A C 1
ATOM 1269 O O . VAL A 1 175 ? -12.762 -9.338 0.684 1.00 95.75 175 VAL A O 1
ATOM 1272 N N . HIS A 1 176 ? -12.154 -8.612 -1.351 1.00 95.19 176 HIS A N 1
ATOM 1273 C CA . HIS A 1 176 ? -12.075 -9.935 -1.980 1.00 95.19 176 HIS A CA 1
ATOM 1274 C C . HIS A 1 176 ? -10.638 -10.373 -2.233 1.00 95.19 176 HIS A C 1
ATOM 1276 O O . HIS A 1 176 ? -10.346 -11.564 -2.324 1.00 95.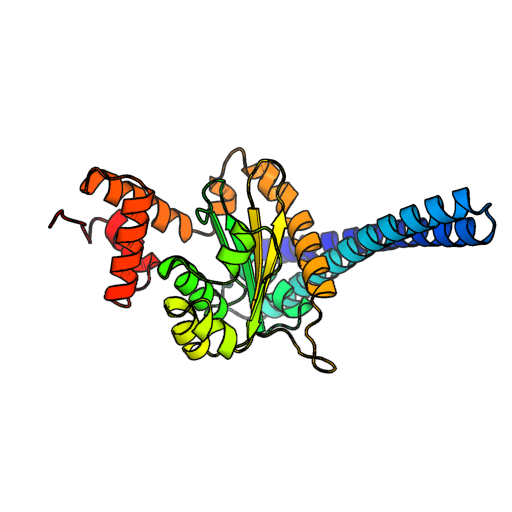19 176 HIS A O 1
ATOM 1282 N N . ARG A 1 177 ? -9.735 -9.408 -2.423 1.00 96.06 177 ARG A N 1
ATOM 1283 C CA . ARG A 1 177 ? -8.304 -9.658 -2.591 1.00 96.06 177 ARG A CA 1
ATOM 1284 C C . ARG A 1 177 ? -7.508 -8.556 -1.920 1.00 96.06 177 ARG A C 1
ATOM 1286 O O . ARG A 1 177 ? -7.820 -7.378 -2.081 1.00 96.06 177 ARG A O 1
ATOM 1293 N N . LEU A 1 178 ? -6.429 -8.930 -1.252 1.00 97.38 178 LEU A N 1
ATOM 1294 C CA . LEU A 1 178 ? -5.499 -7.998 -0.634 1.00 97.38 178 LEU A CA 1
ATOM 1295 C C . LEU A 1 178 ? -4.075 -8.395 -1.016 1.00 97.38 178 LEU A C 1
ATOM 1297 O O . LEU A 1 178 ? -3.692 -9.558 -0.906 1.00 97.38 178 LEU A O 1
ATOM 1301 N N . VAL A 1 179 ? -3.297 -7.428 -1.500 1.00 98.38 179 VAL A N 1
ATOM 1302 C CA . VAL A 1 179 ? -1.862 -7.609 -1.743 1.00 98.38 179 VAL A CA 1
ATOM 1303 C C . VAL A 1 179 ? -1.087 -6.617 -0.895 1.00 98.38 179 VAL A C 1
ATOM 1305 O O . VAL A 1 179 ? -1.231 -5.410 -1.068 1.00 98.38 179 VAL A O 1
ATOM 1308 N N . ALA A 1 180 ? -0.263 -7.136 0.005 1.00 97.88 180 ALA A N 1
ATOM 1309 C CA . ALA A 1 180 ? 0.663 -6.385 0.828 1.00 97.88 180 ALA A CA 1
ATOM 1310 C C . ALA A 1 180 ? 2.080 -6.559 0.271 1.00 97.88 180 ALA A C 1
ATOM 1312 O O . ALA A 1 180 ? 2.581 -7.674 0.096 1.00 97.88 180 ALA A O 1
ATOM 1313 N N . VAL A 1 181 ? 2.710 -5.441 -0.075 1.00 96.75 181 VAL A N 1
ATOM 1314 C CA . VAL A 1 181 ? 4.032 -5.403 -0.695 1.00 96.75 181 VAL A CA 1
ATOM 1315 C C . VAL A 1 181 ? 5.005 -4.714 0.252 1.00 96.75 181 VAL A C 1
ATOM 1317 O O . VAL A 1 181 ? 4.830 -3.521 0.514 1.00 96.75 181 VAL A O 1
ATOM 1320 N N . PRO A 1 182 ? 6.046 -5.409 0.738 1.00 92.44 182 PRO A N 1
ATOM 1321 C CA . PRO A 1 182 ? 6.999 -4.811 1.649 1.00 92.44 182 PRO A CA 1
ATOM 1322 C C . PRO A 1 182 ? 7.862 -3.796 0.909 1.00 92.44 182 PRO A C 1
ATOM 1324 O O . PRO A 1 182 ? 8.218 -3.949 -0.264 1.00 92.44 182 PRO A O 1
ATOM 1327 N N . VAL A 1 183 ? 8.245 -2.778 1.652 1.00 84.38 183 VAL A N 1
ATOM 1328 C CA . VAL A 1 183 ? 9.064 -1.660 1.237 1.00 84.38 183 VAL A CA 1
ATOM 1329 C C . VAL A 1 183 ? 10.181 -1.526 2.265 1.00 84.38 183 VAL A C 1
ATOM 1331 O O . VAL A 1 183 ? 9.942 -1.238 3.436 1.00 84.38 183 VAL A O 1
ATOM 1334 N N . VAL A 1 184 ? 11.423 -1.757 1.848 1.00 70.94 184 VAL A N 1
ATOM 1335 C CA . VAL A 1 184 ? 12.564 -1.760 2.774 1.00 70.94 184 VAL A CA 1
ATOM 1336 C C . VAL A 1 184 ? 13.125 -0.345 2.921 1.00 70.94 184 VAL A C 1
ATOM 1338 O O . VAL A 1 184 ? 13.688 0.196 1.965 1.00 70.94 184 VAL A O 1
ATOM 1341 N N . LEU A 1 185 ? 13.026 0.244 4.120 1.00 65.50 185 LEU A N 1
ATOM 1342 C CA . LEU A 1 185 ? 13.681 1.515 4.443 1.00 65.50 185 LEU A CA 1
ATOM 1343 C C . LEU A 1 185 ? 15.128 1.272 4.923 1.00 65.50 185 LEU A C 1
ATOM 1345 O O . LEU A 1 185 ? 15.407 0.326 5.660 1.00 65.50 185 LEU A O 1
ATOM 1349 N N . PRO A 1 186 ? 16.088 2.135 4.545 1.00 58.47 186 PRO A N 1
ATOM 1350 C CA . PRO A 1 186 ? 17.385 2.208 5.202 1.00 58.47 186 PRO A CA 1
ATOM 1351 C C . PRO A 1 186 ? 17.223 2.525 6.695 1.00 58.47 186 PRO A C 1
ATOM 1353 O O . PRO A 1 186 ? 16.488 3.446 7.036 1.00 58.47 186 PRO A O 1
ATOM 1356 N N . GLY A 1 187 ? 17.965 1.839 7.571 1.00 56.97 187 GLY A N 1
ATOM 1357 C CA . GLY A 1 187 ? 18.009 2.175 9.003 1.00 56.97 187 GLY A CA 1
ATOM 1358 C C . GLY A 1 187 ? 16.940 1.506 9.876 1.00 56.97 187 GLY A C 1
ATOM 1359 O O . GLY A 1 187 ? 16.520 2.102 10.859 1.00 56.97 187 GLY A O 1
ATOM 1360 N N . SER A 1 188 ? 16.537 0.278 9.536 1.00 57.62 188 SER A N 1
ATOM 1361 C CA . SER A 1 188 ? 15.692 -0.622 10.350 1.00 57.62 188 SER A CA 1
ATOM 1362 C C . SER A 1 188 ? 14.188 -0.334 10.391 1.00 57.62 188 SER A C 1
ATOM 1364 O O . SER A 1 188 ? 13.456 -1.133 10.966 1.00 57.62 188 SER A O 1
ATOM 1366 N N . ALA A 1 189 ? 13.701 0.737 9.764 1.00 61.12 189 ALA A N 1
ATOM 1367 C CA . ALA A 1 189 ? 12.266 0.902 9.541 1.00 61.12 189 ALA A CA 1
ATOM 1368 C C . ALA A 1 189 ? 11.790 0.001 8.383 1.00 61.12 189 ALA A C 1
ATOM 1370 O O . ALA A 1 189 ? 12.549 -0.309 7.458 1.00 61.12 189 ALA A O 1
ATOM 1371 N N . SER A 1 190 ? 10.525 -0.409 8.407 1.00 78.44 190 SER A N 1
ATOM 1372 C CA . SER A 1 190 ? 9.893 -1.126 7.292 1.00 78.44 190 SER A CA 1
ATOM 1373 C C . SER A 1 190 ? 8.620 -0.404 6.871 1.00 78.44 190 SER A C 1
ATOM 1375 O O . SER A 1 190 ? 8.025 0.332 7.649 1.00 78.44 190 SER A O 1
ATOM 1377 N N . GLY A 1 191 ? 8.228 -0.528 5.612 1.00 86.56 191 GLY A N 1
ATOM 1378 C CA . GLY A 1 191 ? 6.939 -0.047 5.142 1.00 86.56 191 GLY A CA 1
ATOM 1379 C C . GLY A 1 191 ? 6.229 -1.131 4.356 1.00 86.56 191 GLY A C 1
ATOM 1380 O O . GLY A 1 191 ? 6.864 -2.065 3.874 1.00 86.56 191 GLY A O 1
ATOM 1381 N N . THR A 1 192 ? 4.925 -0.985 4.184 1.00 93.75 192 THR A N 1
ATOM 1382 C CA . THR A 1 192 ? 4.127 -1.883 3.356 1.00 93.75 192 THR A CA 1
ATOM 1383 C C . THR A 1 192 ? 3.147 -1.069 2.523 1.00 93.75 192 THR A C 1
ATOM 1385 O O . THR A 1 192 ? 2.417 -0.231 3.052 1.00 93.75 192 THR A O 1
ATOM 1388 N N . LEU A 1 193 ? 3.141 -1.307 1.210 1.00 96.12 193 LEU A N 1
ATOM 1389 C CA . LEU A 1 193 ? 2.066 -0.869 0.324 1.00 96.12 193 LEU A CA 1
ATOM 1390 C C . LEU A 1 193 ? 0.988 -1.952 0.320 1.00 96.12 193 LEU A C 1
ATOM 1392 O O . LEU A 1 193 ? 1.225 -3.051 -0.181 1.00 96.12 193 LEU A O 1
ATOM 1396 N N . THR A 1 194 ? -0.192 -1.626 0.826 1.00 97.81 194 THR A N 1
ATOM 1397 C CA . THR A 1 194 ? -1.363 -2.504 0.796 1.00 97.81 194 THR A CA 1
ATOM 1398 C C . THR A 1 194 ? -2.297 -2.075 -0.318 1.00 97.81 194 THR A C 1
ATOM 1400 O O . THR A 1 194 ? -2.637 -0.901 -0.443 1.00 97.81 194 THR A O 1
ATOM 1403 N N . VAL A 1 195 ? -2.710 -3.025 -1.151 1.00 98.19 195 VAL A N 1
ATOM 1404 C CA . VAL A 1 195 ? -3.550 -2.803 -2.328 1.00 98.19 195 VAL A CA 1
ATOM 1405 C C . VAL A 1 195 ? -4.801 -3.662 -2.209 1.00 98.19 195 VAL A C 1
ATOM 1407 O O . VAL A 1 195 ? -4.707 -4.888 -2.129 1.00 98.19 195 VAL A O 1
ATOM 1410 N N . LEU A 1 196 ? -5.967 -3.013 -2.206 1.00 98.12 196 LEU A N 1
ATOM 1411 C CA . LEU A 1 196 ? -7.266 -3.664 -2.048 1.00 98.12 196 LEU A CA 1
ATOM 1412 C C . LEU A 1 196 ? -7.934 -3.887 -3.400 1.00 98.12 196 LEU A C 1
ATOM 1414 O O . LEU A 1 196 ? -8.127 -2.951 -4.180 1.00 98.12 196 LEU A O 1
ATOM 1418 N N . ASP A 1 197 ? -8.331 -5.129 -3.643 1.00 97.31 197 ASP A N 1
ATOM 1419 C CA . ASP A 1 197 ? -8.994 -5.601 -4.854 1.00 97.31 197 ASP A CA 1
ATOM 1420 C C . ASP A 1 197 ? -8.263 -5.180 -6.149 1.00 97.31 197 ASP A C 1
ATOM 1422 O O . ASP A 1 197 ? -8.863 -4.528 -7.015 1.00 97.31 197 ASP A O 1
ATOM 1426 N N . PRO A 1 198 ? -6.959 -5.496 -6.309 1.00 96.62 198 PRO A N 1
ATOM 1427 C CA . PRO A 1 198 ? -6.269 -5.263 -7.573 1.00 96.62 198 PRO A CA 1
ATOM 1428 C C . PRO A 1 198 ? -6.884 -6.122 -8.689 1.00 96.62 198 PRO A C 1
ATOM 1430 O O . PRO A 1 198 ? -7.388 -7.221 -8.425 1.00 96.62 198 PRO A O 1
ATOM 1433 N N . PRO A 1 199 ? -6.812 -5.675 -9.955 1.00 94.25 199 PRO A N 1
ATOM 1434 C CA . PRO A 1 199 ? -7.426 -6.394 -11.057 1.00 94.25 199 PRO A CA 1
ATOM 1435 C C . PRO A 1 199 ? -6.772 -7.765 -11.255 1.00 94.25 199 PRO A C 1
ATOM 1437 O O . PRO A 1 199 ? -5.574 -7.961 -11.030 1.00 94.25 199 PRO A O 1
ATOM 1440 N N . VAL A 1 200 ? -7.578 -8.705 -11.739 1.00 92.38 200 VAL A N 1
ATOM 1441 C CA . VAL A 1 200 ? -7.131 -10.027 -12.174 1.00 92.38 200 VAL A CA 1
ATOM 1442 C C . VAL A 1 200 ? -7.260 -10.073 -13.691 1.00 92.38 200 VAL A C 1
ATOM 1444 O O . VAL A 1 200 ? -8.365 -10.026 -14.229 1.00 92.38 200 VAL A O 1
ATOM 1447 N N . VAL A 1 201 ? -6.129 -10.133 -14.393 1.00 86.81 201 VAL A N 1
ATOM 1448 C CA . VAL A 1 201 ? -6.081 -10.191 -15.860 1.00 86.81 201 VAL A CA 1
ATOM 1449 C C . VAL A 1 201 ? -5.453 -11.518 -16.254 1.00 86.81 201 VAL A C 1
ATOM 1451 O O . VAL A 1 201 ? -4.374 -11.863 -15.785 1.00 86.81 201 VAL A O 1
ATOM 1454 N N . GLY A 1 202 ? -6.146 -12.299 -17.084 1.00 85.75 202 GLY A N 1
ATOM 1455 C CA . GLY A 1 202 ? -5.669 -13.635 -17.462 1.00 85.75 202 GLY A CA 1
ATOM 1456 C C . GLY A 1 202 ? -5.555 -14.607 -16.279 1.00 85.75 202 GLY A C 1
ATOM 1457 O O . GLY A 1 202 ? -4.735 -15.515 -16.322 1.00 85.75 202 GLY A O 1
ATOM 1458 N N . GLY A 1 203 ? -6.346 -14.405 -15.218 1.00 86.94 203 GLY A N 1
ATOM 1459 C CA . GLY A 1 203 ? -6.367 -15.271 -14.034 1.00 86.94 203 GLY A CA 1
ATOM 1460 C C . GLY A 1 203 ? -5.328 -14.942 -12.957 1.00 86.94 203 GLY A C 1
ATOM 1461 O O . GLY A 1 203 ? -5.312 -15.609 -11.929 1.00 86.94 203 GLY A O 1
ATOM 1462 N N . ALA A 1 204 ? -4.499 -13.908 -13.141 1.00 88.44 204 ALA A N 1
ATOM 1463 C CA . ALA A 1 204 ? -3.501 -13.501 -12.153 1.00 88.44 204 ALA A CA 1
ATOM 1464 C C . ALA A 1 204 ? -3.535 -11.992 -11.865 1.00 88.44 204 ALA A C 1
ATOM 1466 O O . ALA A 1 204 ? -3.896 -11.178 -12.717 1.00 88.44 204 ALA A O 1
ATOM 1467 N N . THR A 1 205 ? -3.131 -11.619 -10.650 1.00 92.19 205 THR A N 1
ATOM 1468 C CA . THR A 1 205 ? -2.794 -10.229 -10.311 1.00 92.19 205 THR A CA 1
ATOM 1469 C C . THR A 1 205 ? -1.366 -9.923 -10.752 1.00 92.19 205 THR A C 1
ATOM 1471 O O . THR A 1 205 ? -0.477 -10.763 -10.618 1.00 92.19 205 THR A O 1
ATOM 1474 N N . ASP A 1 206 ? -1.136 -8.703 -11.234 1.00 94.25 206 ASP A N 1
ATOM 1475 C CA . ASP A 1 206 ? 0.184 -8.204 -11.631 1.00 94.25 206 ASP A CA 1
ATOM 1476 C C . ASP A 1 206 ? 1.073 -7.887 -10.412 1.00 94.25 206 ASP A C 1
ATOM 1478 O O . ASP A 1 206 ? 1.331 -6.735 -10.064 1.00 94.25 206 ASP A O 1
ATOM 1482 N N . LEU A 1 207 ? 1.530 -8.935 -9.723 1.00 94.44 207 LEU A N 1
ATOM 1483 C CA . LEU A 1 207 ? 2.438 -8.813 -8.580 1.00 94.44 207 LEU A CA 1
ATOM 1484 C C . LEU A 1 207 ? 3.767 -8.110 -8.934 1.00 94.44 207 LEU A C 1
ATOM 1486 O O . LEU A 1 207 ? 4.231 -7.302 -8.124 1.00 94.44 207 LEU A O 1
ATOM 1490 N N . PRO A 1 208 ? 4.399 -8.353 -10.105 1.00 92.06 208 PRO A N 1
ATOM 1491 C CA . PRO A 1 208 ? 5.574 -7.588 -10.520 1.00 92.06 208 PRO A CA 1
ATOM 1492 C C . PRO A 1 208 ? 5.301 -6.082 -10.608 1.00 92.06 208 PRO A C 1
ATOM 1494 O O . PRO A 1 208 ? 6.062 -5.309 -10.026 1.00 92.06 208 PRO A O 1
ATOM 1497 N N . GLY A 1 209 ? 4.198 -5.673 -11.243 1.00 92.44 209 GLY A N 1
ATOM 1498 C CA . GLY A 1 209 ? 3.810 -4.266 -11.348 1.00 92.44 209 GLY A CA 1
ATOM 1499 C C . GLY A 1 209 ? 3.524 -3.621 -9.990 1.00 92.44 209 GLY A C 1
ATOM 1500 O O . GLY A 1 209 ? 3.968 -2.502 -9.733 1.00 92.44 209 GLY A O 1
ATOM 1501 N N . LEU A 1 210 ? 2.870 -4.338 -9.067 1.00 94.81 210 LEU A N 1
ATOM 1502 C CA . LEU A 1 210 ? 2.657 -3.844 -7.700 1.00 94.81 210 LEU A CA 1
ATOM 1503 C C . LEU A 1 210 ? 3.970 -3.668 -6.926 1.00 94.81 210 LEU A C 1
ATOM 1505 O O . LEU A 1 210 ? 4.101 -2.721 -6.151 1.00 94.81 210 LEU A O 1
ATOM 1509 N N . ARG A 1 211 ? 4.971 -4.525 -7.165 1.00 92.56 211 ARG A N 1
ATOM 1510 C CA . ARG A 1 211 ? 6.310 -4.343 -6.586 1.00 92.56 211 ARG A CA 1
ATOM 1511 C C . ARG A 1 211 ? 7.037 -3.137 -7.156 1.00 92.56 211 ARG A C 1
ATOM 1513 O O . ARG A 1 211 ? 7.645 -2.389 -6.399 1.00 92.56 211 ARG A O 1
ATOM 1520 N N . GLU A 1 212 ? 6.963 -2.927 -8.465 1.00 90.81 212 GLU A N 1
ATOM 1521 C CA . GLU A 1 212 ? 7.531 -1.732 -9.094 1.00 90.81 212 GLU A CA 1
ATOM 1522 C C . GLU A 1 212 ? 6.866 -0.451 -8.578 1.00 90.81 212 GLU A C 1
ATOM 1524 O O . GLU A 1 212 ? 7.553 0.538 -8.314 1.00 90.81 212 GLU A O 1
ATOM 1529 N N . LEU A 1 213 ? 5.547 -0.486 -8.360 1.00 93.25 213 LEU A N 1
ATOM 1530 C CA . LEU A 1 213 ? 4.799 0.615 -7.763 1.00 93.25 213 LEU A CA 1
ATOM 1531 C C . LEU A 1 213 ? 5.229 0.882 -6.315 1.00 93.25 213 LEU A C 1
ATOM 1533 O O . LEU A 1 213 ? 5.476 2.036 -5.971 1.00 93.25 213 LEU A O 1
ATOM 1537 N N . ALA A 1 214 ? 5.359 -0.160 -5.488 1.00 91.81 214 ALA A N 1
ATOM 1538 C CA . ALA A 1 214 ? 5.827 -0.043 -4.106 1.00 91.81 214 ALA A CA 1
ATOM 1539 C C . ALA A 1 214 ? 7.251 0.540 -4.032 1.00 91.81 214 ALA A C 1
ATOM 1541 O O . ALA A 1 214 ? 7.492 1.490 -3.287 1.00 91.81 214 ALA A O 1
ATOM 1542 N N . ASP A 1 215 ? 8.168 0.044 -4.872 1.00 87.12 215 ASP A N 1
ATOM 1543 C CA . ASP A 1 215 ? 9.537 0.559 -5.014 1.00 87.12 215 ASP A CA 1
ATOM 1544 C C . ASP A 1 215 ? 9.554 2.042 -5.427 1.00 87.12 215 ASP A C 1
ATOM 1546 O O . ASP A 1 215 ? 10.378 2.827 -4.951 1.00 87.12 215 ASP A O 1
ATOM 1550 N N . ALA A 1 216 ? 8.672 2.448 -6.342 1.00 89.62 216 ALA A N 1
ATOM 1551 C CA . ALA A 1 216 ? 8.581 3.834 -6.786 1.00 89.62 216 ALA A CA 1
ATOM 1552 C C . ALA A 1 216 ? 7.994 4.746 -5.702 1.00 89.62 216 ALA A C 1
ATOM 1554 O O . ALA A 1 216 ? 8.537 5.821 -5.445 1.00 89.62 216 ALA A O 1
ATOM 1555 N N . LEU A 1 217 ? 6.913 4.308 -5.050 1.00 86.50 217 LEU A N 1
ATOM 1556 C CA . LEU A 1 217 ? 6.239 5.042 -3.979 1.00 86.50 217 LEU A CA 1
ATOM 1557 C C . LEU A 1 217 ? 7.210 5.303 -2.831 1.00 86.50 217 LEU A C 1
ATOM 1559 O O . LEU A 1 217 ? 7.328 6.421 -2.338 1.00 86.50 217 LEU A O 1
ATOM 1563 N N . PHE A 1 218 ? 7.991 4.287 -2.493 1.00 79.25 218 PHE A N 1
ATOM 1564 C CA . PHE A 1 218 ? 9.083 4.400 -1.551 1.00 79.25 218 PHE A CA 1
ATOM 1565 C C . PHE A 1 218 ? 10.078 5.503 -1.903 1.00 79.25 218 PHE A C 1
ATOM 1567 O O . PHE A 1 218 ? 10.372 6.357 -1.075 1.00 79.25 218 PHE A O 1
ATOM 1574 N N . HIS A 1 219 ? 10.601 5.515 -3.131 1.00 75.44 219 HIS A N 1
ATOM 1575 C CA . HIS A 1 219 ? 11.576 6.523 -3.545 1.00 75.44 219 HIS A CA 1
ATOM 1576 C C . HIS A 1 219 ? 11.010 7.949 -3.544 1.00 75.44 219 HIS A C 1
ATOM 1578 O O . HIS A 1 219 ? 11.785 8.898 -3.413 1.00 75.44 219 HIS A O 1
ATOM 1584 N N . LEU A 1 220 ? 9.689 8.102 -3.666 1.00 77.81 220 LEU A N 1
ATOM 1585 C CA . LEU A 1 220 ? 9.014 9.391 -3.530 1.00 77.81 220 LEU A CA 1
ATOM 1586 C C . LEU A 1 220 ? 8.902 9.850 -2.076 1.00 77.81 220 LEU A C 1
ATOM 1588 O O . LEU A 1 220 ? 9.069 11.037 -1.817 1.00 77.81 220 LEU A O 1
ATOM 1592 N N . VAL A 1 221 ? 8.631 8.925 -1.155 1.00 69.12 221 VAL A N 1
ATOM 1593 C CA . VAL A 1 221 ? 8.385 9.213 0.268 1.00 69.12 221 VAL A CA 1
ATOM 1594 C C . VAL A 1 221 ? 9.690 9.237 1.081 1.00 69.12 221 VAL A C 1
ATOM 1596 O O . VAL A 1 221 ? 9.798 9.953 2.069 1.00 69.12 221 VAL A O 1
ATOM 1599 N N . LEU A 1 222 ? 10.735 8.526 0.639 1.00 66.00 222 LEU A N 1
ATOM 1600 C CA . LEU A 1 222 ? 12.022 8.408 1.334 1.00 66.00 222 LEU A CA 1
ATOM 1601 C C . LEU A 1 222 ? 12.743 9.745 1.603 1.00 66.00 222 LEU A C 1
ATOM 1603 O O . LEU A 1 222 ? 13.340 9.858 2.672 1.00 66.00 222 LEU A O 1
ATOM 1607 N N . PRO A 1 223 ? 12.780 10.740 0.694 1.00 64.19 223 PRO A N 1
ATOM 1608 C CA . PRO A 1 223 ? 13.419 12.026 0.976 1.00 64.19 223 PRO A CA 1
ATOM 1609 C C . PRO A 1 223 ? 12.730 12.780 2.115 1.00 64.19 223 PRO A C 1
ATOM 1611 O O . PRO A 1 223 ? 13.417 13.341 2.966 1.00 64.19 223 PRO A O 1
ATOM 1614 N N . ASP A 1 224 ? 11.398 12.735 2.146 1.00 60.41 224 ASP A N 1
ATOM 1615 C CA . ASP A 1 224 ? 10.586 13.374 3.180 1.00 60.41 224 ASP A CA 1
ATOM 1616 C C . ASP A 1 224 ? 10.744 12.609 4.502 1.00 60.41 224 ASP A C 1
ATOM 1618 O O . ASP A 1 224 ? 11.119 13.205 5.508 1.00 60.41 224 ASP A O 1
ATOM 1622 N N . VAL A 1 225 ? 10.677 11.270 4.467 1.00 55.47 225 VAL A N 1
ATOM 1623 C CA . VAL A 1 225 ? 10.990 10.409 5.621 1.00 55.47 225 VAL A CA 1
ATOM 1624 C C . VAL A 1 225 ? 12.404 10.657 6.143 1.00 55.47 225 VAL A C 1
ATOM 1626 O O . VAL A 1 225 ? 12.574 10.835 7.333 1.00 55.47 225 VAL A O 1
ATOM 1629 N N . ARG A 1 226 ? 13.444 10.752 5.308 1.00 55.84 226 ARG A N 1
ATOM 1630 C CA . ARG A 1 226 ? 14.817 11.037 5.777 1.00 55.84 226 ARG A CA 1
ATOM 1631 C C . ARG A 1 226 ? 14.966 12.425 6.394 1.00 55.84 226 ARG A C 1
ATOM 1633 O O . ARG A 1 226 ? 15.756 12.581 7.321 1.00 55.84 226 ARG A O 1
ATOM 1640 N N . ARG A 1 227 ? 14.266 13.425 5.856 1.00 55.47 227 ARG A N 1
ATOM 1641 C CA . ARG A 1 227 ? 14.263 14.795 6.386 1.00 55.47 227 ARG A CA 1
ATOM 1642 C C . ARG A 1 227 ? 13.570 14.856 7.750 1.00 55.47 227 ARG A C 1
ATOM 1644 O O . ARG A 1 227 ? 13.980 15.636 8.601 1.00 55.47 227 ARG A O 1
ATOM 1651 N N . GLU A 1 228 ? 12.567 14.011 7.949 1.00 48.19 228 GLU A N 1
ATOM 1652 C CA . GLU A 1 228 ? 11.680 13.998 9.115 1.00 48.19 228 GLU A CA 1
ATOM 1653 C C . GLU A 1 228 ? 11.984 12.867 10.110 1.00 48.19 228 GLU A C 1
ATOM 1655 O O . GLU A 1 228 ? 11.538 12.907 11.243 1.00 48.19 228 GLU A O 1
ATOM 1660 N N . MET A 1 229 ? 12.853 11.909 9.782 1.00 42.91 229 MET A N 1
ATOM 1661 C CA . MET A 1 229 ? 13.408 10.937 10.738 1.00 42.91 229 MET A CA 1
ATOM 1662 C C . MET A 1 229 ? 14.274 11.606 11.827 1.00 42.91 229 MET A C 1
ATOM 1664 O O . MET A 1 229 ? 14.689 10.935 12.769 1.00 42.91 229 MET A O 1
ATOM 1668 N N . GLY A 1 230 ? 14.552 12.913 11.713 1.00 40.47 230 GLY A N 1
ATOM 1669 C CA . GLY A 1 230 ? 15.082 13.753 12.796 1.00 40.47 230 GLY A CA 1
ATOM 1670 C C . GLY A 1 230 ? 14.014 14.511 13.602 1.00 40.47 230 GLY A C 1
ATOM 1671 O O . GLY A 1 230 ? 14.316 14.976 14.695 1.00 40.47 230 GLY A O 1
ATOM 1672 N N . ASP A 1 231 ? 12.786 14.624 13.088 1.00 40.50 231 ASP A N 1
ATOM 1673 C CA . ASP A 1 231 ? 11.634 15.271 13.726 1.00 40.50 231 ASP A CA 1
ATOM 1674 C C . ASP A 1 231 ? 10.330 14.671 13.165 1.00 40.50 231 ASP A C 1
ATOM 1676 O O . ASP A 1 231 ? 9.778 15.129 12.160 1.00 40.50 231 ASP A O 1
ATOM 1680 N N . TRP A 1 232 ? 9.863 13.599 13.814 1.00 40.12 232 TRP A N 1
ATOM 1681 C CA . TRP A 1 232 ? 8.692 12.815 13.410 1.00 40.12 232 TRP A CA 1
ATOM 1682 C C . TRP A 1 232 ? 7.390 13.631 13.368 1.00 40.12 232 TRP A C 1
ATOM 1684 O O . TRP A 1 232 ? 6.402 13.161 12.816 1.00 40.12 232 TRP A O 1
ATOM 1694 N N . SER A 1 233 ? 7.357 14.845 13.926 1.00 37.38 233 SER A N 1
ATOM 1695 C CA . SER A 1 233 ? 6.136 15.645 14.074 1.00 37.38 233 SER A CA 1
ATOM 1696 C C . SER A 1 233 ? 5.491 16.089 12.752 1.00 37.38 233 SER A C 1
ATOM 1698 O O . SER A 1 233 ? 4.285 16.324 12.735 1.00 37.38 233 SER A O 1
ATOM 1700 N N . GLN A 1 234 ? 6.248 16.165 11.646 1.00 35.78 234 GLN A N 1
ATOM 1701 C CA . GLN A 1 234 ? 5.756 16.687 10.357 1.00 35.78 234 GLN A CA 1
ATOM 1702 C C . GLN A 1 234 ? 5.092 15.620 9.460 1.00 35.78 234 GLN A C 1
ATOM 1704 O O . GLN A 1 234 ? 4.072 15.913 8.840 1.00 35.78 234 GLN A O 1
ATOM 1709 N N . LEU A 1 235 ? 5.574 14.369 9.453 1.00 39.75 235 LEU A N 1
ATOM 1710 C CA . LEU A 1 235 ? 4.919 13.229 8.772 1.00 39.75 235 LEU A CA 1
ATOM 1711 C C . LEU A 1 235 ? 3.686 12.777 9.562 1.00 39.75 235 LEU A C 1
ATOM 1713 O O . LEU A 1 235 ? 2.708 12.291 8.995 1.00 39.75 235 LEU A O 1
ATOM 1717 N N . VAL A 1 236 ? 3.729 12.982 10.881 1.00 42.31 236 VAL A N 1
ATOM 1718 C CA . VAL A 1 236 ? 2.671 12.671 11.852 1.00 42.31 236 VAL A CA 1
ATOM 1719 C C . VAL A 1 236 ? 1.514 13.686 11.821 1.00 42.31 236 VAL A C 1
ATOM 1721 O O . VAL A 1 236 ? 0.498 13.465 12.479 1.00 42.31 236 VAL A O 1
ATOM 1724 N N . ASP A 1 237 ? 1.570 14.723 10.974 1.00 38.06 237 ASP A N 1
ATOM 1725 C CA . ASP A 1 237 ? 0.412 15.599 10.715 1.00 38.06 237 ASP A CA 1
ATOM 1726 C C . ASP A 1 237 ? -0.745 14.868 9.981 1.00 38.06 237 ASP A C 1
ATOM 1728 O O . ASP A 1 237 ? -1.838 15.396 9.782 1.00 38.06 237 ASP A O 1
ATOM 1732 N N . ALA A 1 238 ? -0.579 13.573 9.676 1.00 45.78 238 ALA A N 1
ATOM 1733 C CA . ALA A 1 238 ? -1.691 12.625 9.627 1.00 45.78 238 ALA A CA 1
ATOM 1734 C C . ALA A 1 238 ? -2.130 12.258 11.065 1.00 45.78 238 ALA A C 1
ATOM 1736 O O . ALA A 1 238 ? -1.835 11.168 11.555 1.00 45.78 238 ALA A O 1
ATOM 1737 N N . GLY A 1 239 ? -2.824 13.177 11.747 1.00 45.59 239 GLY A N 1
ATOM 1738 C CA . GLY A 1 239 ? -3.111 13.207 13.196 1.00 45.59 239 GLY A CA 1
ATOM 1739 C C . GLY A 1 239 ? -3.825 12.018 13.878 1.00 45.59 239 GLY A C 1
ATOM 1740 O O . GLY A 1 239 ? -4.339 12.184 14.981 1.00 45.59 239 GLY A O 1
ATOM 1741 N N . ARG A 1 240 ? -3.861 10.819 13.288 1.00 51.22 240 ARG A N 1
ATOM 1742 C CA . ARG A 1 240 ? -4.581 9.639 13.799 1.00 51.22 240 ARG A CA 1
ATOM 1743 C C . ARG A 1 240 ? -3.727 8.706 14.666 1.00 51.22 240 ARG A C 1
ATOM 1745 O O . ARG A 1 240 ? -4.085 8.432 15.810 1.00 51.22 240 ARG A O 1
ATOM 1752 N N . ARG A 1 241 ? -2.540 8.281 14.208 1.00 65.81 241 ARG A N 1
ATOM 1753 C CA . ARG A 1 241 ? -1.672 7.380 15.008 1.00 65.81 241 ARG A CA 1
ATOM 1754 C C . ARG A 1 241 ? -0.930 8.081 16.146 1.00 65.81 241 ARG A C 1
ATOM 1756 O O . ARG A 1 241 ? -0.612 7.443 17.144 1.00 65.81 241 ARG A O 1
ATOM 1763 N N . SER A 1 242 ? -0.776 9.405 16.069 1.00 67.50 242 SER A N 1
ATOM 1764 C CA . SER A 1 242 ? -0.296 10.218 17.196 1.00 67.50 242 SER A CA 1
ATOM 1765 C C . SER A 1 242 ? -1.179 10.056 18.437 1.00 67.50 242 SER A C 1
ATOM 1767 O O . SER A 1 242 ? -0.666 9.841 19.532 1.00 67.50 242 SER A O 1
ATOM 1769 N N . LEU A 1 243 ? -2.508 10.089 18.274 1.00 77.38 243 LEU A N 1
ATOM 1770 C CA . LEU A 1 243 ? -3.445 9.941 19.391 1.00 77.38 243 LEU A CA 1
ATOM 1771 C C . LEU A 1 243 ? -3.434 8.529 19.976 1.00 77.38 243 LEU A C 1
ATOM 1773 O O . LEU A 1 243 ? -3.479 8.386 21.193 1.00 77.38 243 LEU A O 1
ATOM 1777 N N . VAL A 1 244 ? -3.331 7.495 19.138 1.00 80.81 244 VAL A N 1
ATOM 1778 C CA . VAL A 1 244 ? -3.219 6.097 19.593 1.00 80.81 244 VAL A CA 1
ATOM 1779 C C . VAL A 1 244 ? -1.932 5.883 20.393 1.00 80.81 244 VAL A C 1
ATOM 1781 O O . VAL A 1 244 ? -1.973 5.294 21.474 1.00 80.81 244 VAL A O 1
ATOM 1784 N N . ASN A 1 245 ? -0.805 6.425 19.926 1.00 79.88 245 ASN A N 1
ATOM 1785 C CA . ASN A 1 245 ? 0.470 6.349 20.642 1.00 79.88 245 ASN A CA 1
ATOM 1786 C C . ASN A 1 245 ? 0.424 7.127 21.967 1.00 79.88 245 ASN A C 1
ATOM 1788 O O . ASN A 1 245 ? 0.877 6.626 22.997 1.00 79.88 245 ASN A O 1
ATOM 1792 N N . GLN A 1 246 ? -0.193 8.313 21.979 1.00 84.81 246 GLN A N 1
ATOM 1793 C CA . GLN A 1 246 ? -0.418 9.080 23.209 1.00 84.81 246 GLN A CA 1
ATOM 1794 C C . GLN A 1 246 ? -1.322 8.327 24.195 1.00 84.81 246 GLN A C 1
ATOM 1796 O O . GLN A 1 246 ? -0.987 8.223 25.372 1.00 84.81 246 GLN A O 1
ATOM 1801 N N . ALA A 1 247 ? -2.436 7.760 23.727 1.00 88.81 247 ALA A N 1
ATOM 1802 C CA . ALA A 1 247 ? -3.342 6.963 24.549 1.00 88.81 247 ALA A CA 1
ATOM 1803 C C . ALA A 1 247 ? -2.638 5.732 25.130 1.00 88.81 247 ALA A C 1
ATOM 1805 O O . ALA A 1 247 ? -2.798 5.440 26.311 1.00 88.81 247 ALA A O 1
ATOM 1806 N N . THR A 1 248 ? -1.810 5.058 24.329 1.00 88.94 248 THR A N 1
ATOM 1807 C CA . THR A 1 248 ? -0.980 3.928 24.769 1.00 88.94 248 THR A CA 1
ATOM 1808 C C . THR A 1 248 ? -0.048 4.343 25.908 1.00 88.94 248 THR A C 1
ATOM 1810 O O . THR A 1 248 ? 0.007 3.662 26.928 1.00 88.94 248 THR A O 1
ATOM 1813 N N . GLY A 1 249 ? 0.622 5.497 25.790 1.00 87.75 249 GLY A N 1
ATOM 1814 C CA . GLY A 1 249 ? 1.448 6.051 26.868 1.00 87.75 249 GLY A CA 1
ATOM 1815 C C . GLY A 1 249 ? 0.648 6.361 28.138 1.00 87.75 249 GLY A C 1
ATOM 1816 O O . GLY A 1 249 ? 1.070 6.000 29.235 1.00 87.75 249 GLY A O 1
ATOM 1817 N N . VAL A 1 250 ? -0.540 6.958 27.994 1.00 92.50 250 VAL A N 1
ATOM 1818 C CA . VAL A 1 250 ? -1.453 7.232 29.117 1.00 92.50 250 VAL A CA 1
ATOM 1819 C C . VAL A 1 250 ? -1.895 5.936 29.808 1.00 92.50 250 VAL A C 1
ATOM 1821 O O . VAL A 1 250 ? -1.944 5.889 31.033 1.00 92.50 250 VAL A O 1
ATOM 1824 N N . ILE A 1 251 ? -2.200 4.875 29.058 1.00 93.56 251 ILE A N 1
ATOM 1825 C CA . ILE A 1 251 ? -2.614 3.576 29.615 1.00 93.56 251 ILE A CA 1
ATOM 1826 C C . ILE A 1 251 ? -1.445 2.886 30.323 1.00 93.56 251 ILE A C 1
ATOM 1828 O O . ILE A 1 251 ? -1.625 2.366 31.424 1.00 93.56 251 ILE A O 1
ATOM 1832 N N . ALA A 1 252 ? -0.249 2.919 29.730 1.00 92.44 252 ALA A N 1
ATOM 1833 C CA . ALA A 1 252 ? 0.961 2.375 30.340 1.00 92.44 252 ALA A CA 1
ATOM 1834 C C . ALA A 1 252 ? 1.256 3.046 31.690 1.00 92.44 252 ALA A C 1
ATOM 1836 O O . ALA A 1 252 ? 1.555 2.361 32.666 1.00 92.44 252 ALA A O 1
ATOM 1837 N N . GLU A 1 253 ? 1.087 4.370 31.775 1.00 92.19 253 GLU A N 1
ATOM 1838 C CA . GLU A 1 253 ? 1.182 5.118 33.033 1.00 92.19 253 GLU A CA 1
ATOM 1839 C C . GLU A 1 253 ? 0.068 4.726 34.021 1.00 92.19 253 GLU A C 1
ATOM 1841 O O . GLU A 1 253 ? 0.352 4.455 35.187 1.00 92.19 253 GLU A O 1
ATOM 1846 N N . GLN A 1 254 ? -1.190 4.650 33.567 1.00 92.12 254 GLN A N 1
ATOM 1847 C CA . GLN A 1 254 ? -2.341 4.298 34.413 1.00 92.12 254 GLN A CA 1
ATOM 1848 C C . GLN A 1 254 ? -2.206 2.911 35.053 1.00 92.12 254 GLN A C 1
ATOM 1850 O O . GLN A 1 254 ? -2.567 2.728 36.216 1.00 92.12 254 GLN A O 1
ATOM 1855 N N . LEU A 1 255 ? -1.699 1.935 34.300 1.00 93.50 255 LEU A N 1
ATOM 1856 C CA . LEU A 1 255 ? -1.643 0.537 34.719 1.00 93.50 255 LEU A CA 1
ATOM 1857 C C . LEU A 1 255 ? -0.258 0.096 35.198 1.00 93.50 255 LEU A C 1
ATOM 1859 O O . LEU A 1 255 ? -0.142 -0.993 35.767 1.00 93.50 255 LEU A O 1
ATOM 1863 N N . GLY A 1 256 ? 0.780 0.910 34.992 1.00 90.56 256 GLY A N 1
ATOM 1864 C CA . GLY A 1 256 ? 2.171 0.559 35.271 1.00 90.56 256 GLY A CA 1
ATOM 1865 C C . GLY A 1 256 ? 2.651 -0.656 34.470 1.00 90.56 256 GLY A C 1
ATOM 1866 O O . GLY A 1 256 ? 3.300 -1.529 35.046 1.00 90.56 256 GLY A O 1
ATOM 1867 N N . CYS A 1 257 ? 2.277 -0.753 33.190 1.00 92.88 257 CYS A N 1
ATOM 1868 C CA . CYS A 1 257 ? 2.653 -1.842 32.279 1.00 92.88 257 CYS A CA 1
ATOM 1869 C C . CYS A 1 257 ? 3.523 -1.345 31.109 1.00 92.88 257 CYS A C 1
ATOM 1871 O O . CYS A 1 257 ? 3.763 -0.145 30.961 1.00 92.88 257 CYS A O 1
ATOM 1873 N N . GLY A 1 258 ? 4.029 -2.274 30.291 1.00 88.62 258 GLY A N 1
ATOM 1874 C CA . GLY A 1 258 ? 4.781 -1.934 29.081 1.00 88.62 258 GLY A CA 1
ATOM 1875 C C . GLY A 1 258 ? 3.897 -1.312 27.992 1.00 88.62 258 GLY A C 1
ATOM 1876 O O . GLY A 1 258 ? 2.681 -1.495 27.982 1.00 88.62 258 GLY A O 1
ATOM 1877 N N . LEU A 1 259 ? 4.509 -0.599 27.037 1.00 84.31 259 LEU A N 1
ATOM 1878 C CA . LEU A 1 259 ? 3.785 0.008 25.906 1.00 84.31 259 LEU A CA 1
ATOM 1879 C C . LEU A 1 259 ? 3.091 -1.040 25.021 1.00 84.31 259 LEU A C 1
ATOM 1881 O O . LEU A 1 259 ? 1.999 -0.784 24.521 1.00 84.31 259 LEU A O 1
ATOM 1885 N N . GLU A 1 260 ? 3.694 -2.219 24.856 1.00 83.19 260 GLU A N 1
ATOM 1886 C CA . GLU A 1 260 ? 3.090 -3.331 24.111 1.00 83.19 260 GLU A CA 1
ATOM 1887 C C . GLU A 1 260 ? 1.800 -3.820 24.781 1.00 83.19 260 GLU A C 1
ATOM 1889 O O . GLU A 1 260 ? 0.764 -3.908 24.119 1.00 83.19 260 GLU A O 1
ATOM 1894 N N . ASP A 1 261 ? 1.827 -4.036 26.101 1.00 87.69 261 ASP A N 1
ATOM 1895 C CA . ASP A 1 261 ? 0.648 -4.433 26.880 1.00 87.69 261 ASP A CA 1
ATOM 1896 C C . ASP A 1 261 ? -0.434 -3.352 26.839 1.00 87.69 261 ASP A C 1
ATOM 1898 O O . ASP A 1 261 ? -1.609 -3.640 26.621 1.00 87.69 261 ASP A O 1
ATOM 1902 N N . ALA A 1 262 ? -0.048 -2.086 27.014 1.00 89.88 262 ALA A N 1
ATOM 1903 C CA . ALA A 1 262 ? -0.971 -0.960 26.953 1.00 89.88 262 ALA A CA 1
ATOM 1904 C C . ALA A 1 262 ? -1.641 -0.838 25.573 1.00 89.88 262 ALA A C 1
ATOM 1906 O O . ALA A 1 262 ? -2.850 -0.614 25.489 1.00 89.88 262 ALA A O 1
ATOM 1907 N N . SER A 1 263 ? -0.879 -1.038 24.494 1.00 86.06 263 SER A N 1
ATOM 1908 C CA . SER A 1 263 ? -1.395 -1.047 23.123 1.00 86.06 263 SER A CA 1
ATOM 1909 C C . SER A 1 263 ? -2.332 -2.232 22.896 1.00 86.06 263 SER A C 1
ATOM 1911 O O . SER A 1 263 ? -3.417 -2.073 22.336 1.00 86.06 263 SER A O 1
ATOM 1913 N N . ALA A 1 264 ? -1.962 -3.425 23.371 1.00 87.50 264 ALA A N 1
ATOM 1914 C CA . ALA A 1 264 ? -2.817 -4.605 23.312 1.00 87.50 264 ALA A CA 1
ATOM 1915 C C . ALA A 1 264 ? -4.138 -4.390 24.068 1.00 87.50 264 ALA A C 1
ATOM 1917 O O . ALA A 1 264 ? -5.194 -4.727 23.542 1.00 87.50 264 ALA A O 1
ATOM 1918 N N . LEU A 1 265 ? -4.109 -3.764 25.247 1.00 91.75 265 LEU A N 1
ATOM 1919 C CA . LEU A 1 265 ? -5.309 -3.445 26.025 1.00 91.75 265 LEU A CA 1
ATOM 1920 C C . LEU A 1 265 ? -6.206 -2.424 25.325 1.00 91.75 265 LEU A C 1
ATOM 1922 O O . LEU A 1 265 ? -7.423 -2.611 25.274 1.00 91.75 265 LEU A O 1
ATOM 1926 N N . LEU A 1 266 ? -5.621 -1.363 24.763 1.00 90.94 266 LEU A N 1
ATOM 1927 C CA . LEU A 1 266 ? -6.365 -0.366 23.997 1.00 90.94 266 LEU A CA 1
ATOM 1928 C C . LEU A 1 266 ? -7.075 -1.012 22.799 1.00 90.94 266 LEU A C 1
ATOM 1930 O O . LEU A 1 266 ? -8.269 -0.790 22.593 1.00 90.94 266 LEU A O 1
ATOM 1934 N N . ARG A 1 267 ? -6.354 -1.851 22.047 1.00 89.12 267 ARG A N 1
ATOM 1935 C CA . ARG A 1 267 ? -6.889 -2.588 20.896 1.00 89.12 267 ARG A CA 1
ATOM 1936 C C . ARG A 1 267 ? -7.956 -3.598 21.295 1.00 89.12 267 ARG A C 1
ATOM 1938 O O . ARG A 1 267 ? -9.028 -3.603 20.702 1.00 89.12 267 ARG A O 1
ATOM 1945 N N . ALA A 1 268 ? -7.710 -4.389 22.337 1.00 88.19 268 ALA A N 1
ATOM 1946 C CA . ALA A 1 268 ? -8.673 -5.355 22.854 1.00 88.19 268 ALA A CA 1
ATOM 1947 C C . ALA A 1 268 ? -9.970 -4.670 23.298 1.00 88.19 268 ALA A C 1
ATOM 1949 O O . ALA A 1 268 ? -11.058 -5.174 23.024 1.00 88.19 268 ALA A O 1
ATOM 1950 N N . ARG A 1 269 ? -9.872 -3.495 23.937 1.00 90.00 269 ARG A N 1
ATOM 1951 C CA . ARG A 1 269 ? -11.045 -2.705 24.320 1.00 90.00 269 ARG A CA 1
ATOM 1952 C C . ARG A 1 269 ? -11.817 -2.221 23.096 1.00 90.00 269 ARG A C 1
ATOM 1954 O O . ARG A 1 269 ? -13.019 -2.449 23.067 1.00 90.00 269 ARG A O 1
ATOM 1961 N N . ALA A 1 270 ? -11.142 -1.613 22.117 1.00 88.56 270 ALA A N 1
ATOM 1962 C CA . ALA A 1 270 ? -11.772 -1.143 20.880 1.00 88.56 270 ALA A CA 1
ATOM 1963 C C . ALA A 1 270 ? -12.465 -2.287 20.123 1.00 88.56 270 ALA A C 1
ATOM 1965 O O . ALA A 1 270 ? -13.611 -2.150 19.703 1.00 88.56 270 ALA A O 1
ATOM 1966 N N . TYR A 1 271 ? -11.801 -3.442 20.017 1.00 85.69 271 TYR A N 1
ATOM 1967 C CA . TYR A 1 271 ? -12.363 -4.635 19.388 1.00 85.69 271 TYR A CA 1
ATOM 1968 C C . TYR A 1 271 ? -13.611 -5.136 20.125 1.00 85.69 271 TYR A C 1
ATOM 1970 O O . TYR A 1 271 ? -14.652 -5.351 19.511 1.00 85.69 271 TYR A O 1
ATOM 1978 N N . ALA A 1 272 ? -13.534 -5.281 21.451 1.00 86.88 272 ALA A N 1
ATOM 1979 C CA . ALA A 1 272 ? -14.632 -5.806 22.259 1.00 86.88 272 ALA A CA 1
ATOM 1980 C C . ALA A 1 272 ? -15.850 -4.868 22.323 1.00 86.88 272 ALA A C 1
ATOM 1982 O O . ALA A 1 272 ? -16.974 -5.349 22.465 1.00 86.88 272 ALA A O 1
ATOM 1983 N N . SER A 1 273 ? -15.648 -3.546 22.250 1.00 85.44 273 SER A N 1
ATOM 1984 C CA . SER A 1 273 ? -16.736 -2.560 22.240 1.00 85.44 273 SER A CA 1
ATOM 1985 C C . SER A 1 273 ? -17.256 -2.225 20.839 1.00 85.44 273 SER A C 1
ATOM 1987 O O . SER A 1 273 ? -18.309 -1.600 20.731 1.00 85.44 273 SER A O 1
ATOM 1989 N N . GLY A 1 274 ? -16.552 -2.631 19.775 1.00 80.94 274 GLY A N 1
ATOM 1990 C CA . GLY A 1 274 ? -16.855 -2.220 18.401 1.00 80.94 274 GLY A CA 1
ATOM 1991 C C . GLY A 1 274 ? -16.677 -0.714 18.167 1.00 80.94 274 GLY A C 1
ATOM 1992 O O . GLY A 1 274 ? -17.238 -0.167 17.219 1.00 80.94 274 GLY A O 1
ATOM 1993 N N . GLU A 1 275 ? -15.946 -0.029 19.048 1.00 85.06 275 GLU A N 1
ATOM 1994 C CA . GLU A 1 275 ? -15.698 1.409 18.963 1.00 85.06 275 GLU A CA 1
ATOM 1995 C C . GLU A 1 275 ? -14.532 1.709 18.016 1.00 85.06 275 GLU A C 1
ATOM 1997 O O . GLU A 1 275 ? -13.577 0.939 17.889 1.00 85.06 275 GLU A O 1
ATOM 2002 N N . SER A 1 276 ? -14.572 2.887 17.390 1.00 85.06 276 SER A N 1
ATOM 2003 C CA . SER A 1 276 ? -13.432 3.404 16.636 1.00 85.06 276 SER A CA 1
ATOM 2004 C C . SER A 1 276 ? -12.232 3.566 17.567 1.00 85.06 276 SER A C 1
ATOM 2006 O O . SER A 1 276 ? -12.290 4.290 18.566 1.00 85.06 276 SER A O 1
ATOM 2008 N N . LEU A 1 277 ? -11.116 2.925 17.215 1.00 85.25 277 LEU A N 1
ATOM 2009 C CA . LEU A 1 277 ? -9.874 3.000 17.980 1.00 85.25 277 LEU A CA 1
ATOM 2010 C C . LEU A 1 277 ? -9.427 4.450 18.218 1.00 85.25 277 LEU A C 1
ATOM 2012 O O . LEU A 1 277 ? -8.952 4.784 19.299 1.00 85.25 277 LEU A O 1
ATOM 2016 N N . ASP A 1 278 ? -9.596 5.318 17.225 1.00 82.00 278 ASP A N 1
ATOM 2017 C CA . ASP A 1 278 ? -9.231 6.729 17.322 1.00 82.00 278 ASP A CA 1
ATOM 2018 C C . ASP A 1 278 ? -10.131 7.509 18.275 1.00 82.00 278 ASP A C 1
ATOM 2020 O O . ASP A 1 278 ? -9.654 8.368 19.017 1.00 82.00 278 ASP A O 1
ATOM 2024 N N . GLU A 1 279 ? -11.430 7.216 18.273 1.00 87.25 279 GLU A N 1
ATOM 2025 C CA . GLU A 1 279 ? -12.370 7.841 19.203 1.00 87.25 279 GLU A CA 1
ATOM 2026 C C . GLU A 1 279 ? -12.056 7.420 20.637 1.00 87.25 279 GLU A C 1
ATOM 2028 O O . GLU A 1 279 ? -12.016 8.270 21.535 1.00 87.25 279 GLU A O 1
ATOM 2033 N N . LEU A 1 280 ? -11.752 6.134 20.838 1.00 89.81 280 LEU A N 1
ATOM 2034 C CA . LEU A 1 280 ? -11.320 5.598 22.122 1.00 89.81 280 LEU A CA 1
ATOM 2035 C C . LEU A 1 280 ? -9.988 6.218 22.563 1.00 89.81 280 LEU A C 1
ATOM 2037 O O . LEU A 1 280 ? -9.880 6.692 23.694 1.00 89.81 280 LEU A O 1
ATOM 2041 N N . ALA A 1 281 ? -8.997 6.293 21.675 1.00 88.62 281 ALA A N 1
ATOM 2042 C CA . ALA A 1 281 ? -7.717 6.936 21.952 1.00 88.62 281 ALA A CA 1
ATOM 2043 C C . ALA A 1 281 ? -7.898 8.416 22.330 1.00 88.62 281 ALA A C 1
ATOM 2045 O O . ALA A 1 281 ? -7.366 8.874 23.343 1.00 88.62 281 ALA A O 1
ATOM 2046 N N . GLY A 1 282 ? -8.725 9.157 21.589 1.00 88.31 282 GLY A N 1
ATOM 2047 C CA . GLY A 1 282 ? -9.076 10.539 21.913 1.00 88.31 282 GLY A CA 1
ATOM 2048 C C . GLY A 1 282 ? -9.827 10.676 23.243 1.00 88.31 282 GLY A C 1
ATOM 2049 O O . GLY A 1 282 ? -9.654 11.664 23.959 1.00 88.31 282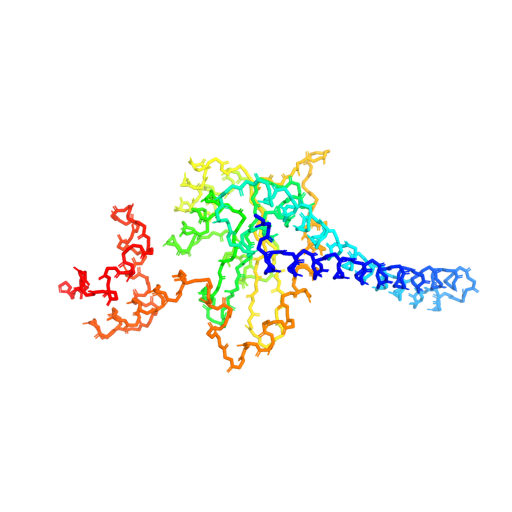 GLY A O 1
ATOM 2050 N N . ALA A 1 283 ? -10.649 9.694 23.621 1.00 90.00 283 ALA A N 1
ATOM 2051 C CA . ALA A 1 283 ? -11.305 9.659 24.925 1.00 90.00 283 ALA A CA 1
ATOM 2052 C C . ALA A 1 283 ? -10.316 9.394 26.071 1.00 90.00 283 ALA A C 1
ATOM 2054 O O . ALA A 1 283 ? -10.426 10.034 27.117 1.00 90.00 283 ALA A O 1
ATOM 2055 N N . VAL A 1 284 ? -9.326 8.522 25.869 1.00 92.31 284 VAL A N 1
ATOM 2056 C CA . VAL A 1 284 ? -8.254 8.248 26.840 1.00 92.31 284 VAL A CA 1
ATOM 2057 C C . VAL A 1 284 ? -7.362 9.473 27.036 1.00 92.31 284 VAL A C 1
ATOM 2059 O O . VAL A 1 284 ? -7.182 9.926 28.167 1.00 92.31 284 VAL A O 1
ATOM 2062 N N . VAL A 1 285 ? -6.860 10.066 25.947 1.00 91.06 285 VAL A N 1
ATOM 2063 C CA . VAL A 1 285 ? -6.017 11.277 25.998 1.00 91.06 285 VAL A CA 1
ATOM 2064 C C . VAL A 1 285 ? -6.789 12.449 26.607 1.00 91.06 285 VAL A C 1
ATOM 2066 O O . VAL A 1 285 ? -6.280 13.154 27.477 1.00 91.06 285 VAL A O 1
ATOM 2069 N N . GLY A 1 286 ? -8.061 12.607 26.229 1.00 90.88 286 GLY A N 1
ATOM 2070 C CA . GLY A 1 286 ? -8.978 13.587 26.815 1.00 90.88 286 GLY A CA 1
ATOM 2071 C C . GLY A 1 286 ? -9.455 13.254 28.234 1.00 90.88 286 GLY A C 1
ATOM 2072 O O . GLY A 1 286 ? -10.297 13.976 28.763 1.00 90.88 286 GLY A O 1
ATOM 2073 N N . ARG A 1 287 ? -8.957 12.168 28.848 1.00 87.25 287 ARG A N 1
ATOM 2074 C CA . ARG A 1 287 ? -9.293 11.685 30.202 1.00 87.25 287 ARG A CA 1
ATOM 2075 C C . ARG A 1 287 ? -10.788 11.419 30.445 1.00 87.25 287 ARG A C 1
ATOM 2077 O O . ARG A 1 287 ? -11.228 11.407 31.593 1.00 87.25 287 ARG A O 1
ATOM 2084 N N . ARG A 1 288 ? -11.561 11.186 29.380 1.00 90.38 288 ARG A N 1
ATOM 2085 C CA . ARG A 1 288 ? -12.975 10.765 29.418 1.00 90.38 288 ARG A CA 1
ATOM 2086 C C . ARG A 1 288 ? -13.121 9.264 29.674 1.00 90.38 288 ARG A C 1
ATOM 2088 O O . ARG A 1 288 ? -14.126 8.846 30.236 1.00 90.38 288 ARG A O 1
ATOM 2095 N N . THR A 1 289 ? -12.103 8.489 29.305 1.00 90.06 289 THR A N 1
ATOM 2096 C CA . THR A 1 289 ? -12.009 7.045 29.546 1.00 90.06 289 THR A CA 1
ATOM 2097 C C . THR A 1 289 ? -10.733 6.742 30.326 1.00 90.06 289 THR A C 1
ATOM 2099 O O . THR A 1 289 ? -9.687 7.338 30.061 1.00 90.06 289 THR A O 1
ATOM 2102 N N . ARG A 1 290 ? -10.807 5.817 31.289 1.00 88.62 290 ARG A N 1
ATOM 2103 C CA . ARG A 1 290 ? -9.653 5.306 32.040 1.00 88.62 290 ARG A CA 1
ATOM 2104 C C . ARG A 1 290 ? -9.584 3.791 31.949 1.00 88.62 290 ARG A C 1
ATOM 2106 O O . ARG A 1 290 ? -10.613 3.130 31.842 1.00 88.62 290 ARG A O 1
ATOM 2113 N N . PHE A 1 291 ? -8.365 3.278 32.013 1.00 90.00 291 PHE A N 1
ATOM 2114 C CA . PHE A 1 291 ? -8.087 1.863 32.165 1.00 90.00 291 PHE A CA 1
ATOM 2115 C C . PHE A 1 291 ? -7.720 1.617 33.627 1.00 90.00 291 PHE A C 1
ATOM 2117 O O . PHE A 1 291 ? -6.858 2.295 34.184 1.00 90.00 291 PHE A O 1
ATOM 2124 N N . GLU A 1 292 ? -8.405 0.668 34.253 1.00 86.19 292 GLU A N 1
ATOM 2125 C CA . GLU A 1 292 ? -8.182 0.282 35.645 1.00 86.19 292 GLU A CA 1
ATOM 2126 C C . GLU A 1 292 ? -7.674 -1.157 35.689 1.00 86.19 292 GLU A C 1
ATOM 2128 O O . GLU A 1 292 ? -7.979 -1.961 34.802 1.00 86.19 292 GLU A O 1
ATOM 2133 N N . ARG A 1 293 ? -6.863 -1.480 36.702 1.00 69.38 293 ARG A N 1
ATOM 2134 C CA . ARG A 1 293 ? -6.498 -2.877 36.946 1.00 69.38 293 ARG A CA 1
ATOM 2135 C C . ARG A 1 293 ? -7.755 -3.633 37.404 1.00 69.38 293 ARG A C 1
ATOM 2137 O O . ARG A 1 293 ? -8.496 -3.067 38.208 1.00 69.38 293 ARG A O 1
ATOM 2144 N N . PRO A 1 294 ? -7.992 -4.854 36.895 1.00 58.03 294 PRO A N 1
ATOM 2145 C CA . PRO A 1 294 ? -9.065 -5.704 37.395 1.00 58.03 294 PRO A CA 1
ATOM 2146 C C . PRO A 1 294 ? -8.912 -6.024 38.886 1.00 58.03 294 PRO A C 1
ATOM 2148 O O . PRO A 1 294 ? -7.760 -6.014 39.387 1.00 58.03 294 PRO A O 1
#

Organism: NCBI:txid2828514

Nearest PDB structures (foldseek):
  5l10-assembly3_F  TM=6.278E-01  e=4.059E-03  Burkholderia cenocepacia J2315
  9cxi-assembly1_A  TM=4.739E-01  e=1.013E-02  Homo sapiens
  4bwi-assembly1_B  TM=4.072E-01  e=1.063E-02  Synechocystis sp.
  1mc0-assembly1_A  TM=4.650E-01  e=1.071E-01  Mus musculus